Protein AF-A0A523D8G1-F1 (afdb_monomer)

Sequence (245 aa):
MLNLREAVHFSRVGNQLTVSTPRHYRGSITQQVTKNTEIEFAAYENQLFGATTPYFTYSKDRPARPGSQLADEHAVNRGYRIMVRRRLGNTLNTAVSYIHGKAAGISGDATLKFDEFALHQAIERRNYHTLNAEIEAYIPFSGTHLNAFVKFASNGHPITTLDAFADTYETGNEGINLFVRQVVTVPGGWLAFLGMDFLSSYQIEALLDIRNLTNEDVGKVRTEMGDVSLMRNPRTVRGGISVRF

Nearest PDB structures (foldseek):
  6z8y-assembly2_B  TM=3.760E-01  e=3.134E-01  Pseudomonas aeruginosa PAO1
  6z8u-assembly1_A  TM=3.580E-01  e=5.607E-01  Pseudomonas aeruginosa PAO1
  6z91-assembly1_A  TM=3.342E-01  e=1.176E+00  Pseudomonas aeruginosa PAO1
  6z37-assembly1_A  TM=3.891E-01  e=3.046E+00  Pseudomonas putida
  1pnz-assembly1_A  TM=2.985E-01  e=2.218E+00  Escherichia coli

Solvent-accessible surface area (backbone atoms only — not comparable to full-atom values): 13133 Å² total; per-residue (Å²): 134,87,68,82,89,52,64,74,48,79,41,72,48,82,92,46,78,40,64,14,39,67,43,81,47,76,53,72,51,75,46,75,78,48,102,44,32,38,40,35,44,34,41,40,37,36,41,29,40,48,51,66,53,62,29,37,45,41,38,94,90,49,80,67,50,75,45,52,64,51,56,46,91,52,44,46,25,35,37,40,37,43,35,41,36,38,48,57,78,95,38,33,40,35,35,41,34,44,35,43,29,41,32,26,23,55,38,94,81,37,71,44,69,85,77,73,81,54,58,73,78,29,49,40,81,44,71,36,44,35,46,34,40,38,40,39,37,50,43,77,95,61,48,28,40,38,40,37,41,37,34,46,53,83,62,62,41,41,63,51,58,74,52,69,91,77,35,92,77,69,49,48,46,42,34,38,34,41,38,40,39,30,51,54,85,73,60,68,70,58,31,49,72,71,75,41,48,88,51,73,86,40,56,37,29,44,37,39,40,37,35,24,72,70,57,45,50,23,36,62,41,42,36,90,89,46,63,33,38,33,32,68,46,68,61,43,78,45,75,49,76,46,77,49,129

Secondary structure (DSSP, 8-state):
---TTS--EEEEETTEEEEEEEEEEEEEEEEEEETTEEEEEEEEEEEEESS---EEEEETTEEEEEEE---GGGS-EEEEEEEEEEEETTTEEEEEEEEEEEEEEE-TT-EE-SSS-THHHHEEEEEEEEEEEEEEEEEGGGTEEEEEEEEEESS--BSS-S-GGG-TT---SSEEEEEEEEE----HHHHHHTT-GGGTTSEEEEEEEEE-TT---SEEEEETTEEEEEESS--EEEEEEEEE-

Foldseek 3Di:
DDDPVFDWDWDDFPNDIKIKGKDKDKDKDKDDPDPFKIKMKMKMKIQIGIQPFWKWKDDPVDPIHTTDGDPRVQQIKIWMKIKMWGDDPDFKIKMKMKIKMWHKAFAPPAEDEPDDDPRVVRIDIDIKIKIKMWMWGADPVFRKTKIKIFMDIDPAAGSAQNHPVRCVPRQSFGGMKMKMKTFDQDDCVVCVVVVNNVLNPKTKIKIKIWPRCVQGFRDWHQYPVGIMTIHRDGGDIDIDMDIGD

Radius of gyration: 21.38 Å; Cα contacts (8 Å, |Δi|>4): 617; chains: 1; bounding box: 48×50×56 Å

Structure (mmCIF, N/CA/C/O backbone):
data_AF-A0A523D8G1-F1
#
_entry.id   AF-A0A523D8G1-F1
#
loop_
_atom_site.group_PDB
_ato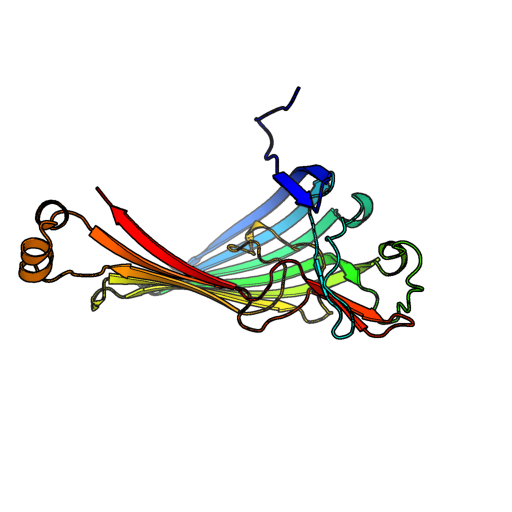m_site.id
_atom_site.type_symbol
_atom_site.label_atom_id
_atom_site.label_alt_id
_atom_site.label_comp_id
_atom_site.label_asym_id
_atom_site.label_entity_id
_atom_site.label_seq_id
_atom_site.pdbx_PDB_ins_code
_atom_site.Cartn_x
_atom_site.Cartn_y
_atom_site.Cartn_z
_atom_site.occupancy
_atom_site.B_iso_or_equiv
_atom_site.auth_seq_id
_atom_site.auth_comp_id
_atom_site.auth_asym_id
_atom_site.auth_atom_id
_atom_site.pdbx_PDB_model_num
ATOM 1 N N . MET A 1 1 ? -11.160 18.207 -23.932 1.00 42.12 1 MET A N 1
ATOM 2 C CA . MET A 1 1 ? -12.267 18.121 -22.953 1.00 42.12 1 MET A CA 1
ATOM 3 C C . MET A 1 1 ? -11.899 17.034 -21.956 1.00 42.12 1 MET A C 1
ATOM 5 O O . MET A 1 1 ? -11.692 15.909 -22.387 1.00 42.12 1 MET A O 1
ATOM 9 N N . LEU A 1 2 ? -11.707 17.370 -20.679 1.00 44.53 2 LEU A N 1
ATOM 10 C CA . LEU A 1 2 ? -11.326 16.402 -19.645 1.00 44.53 2 LEU A CA 1
ATOM 11 C C . LEU A 1 2 ? -12.599 15.683 -19.167 1.00 44.53 2 LEU A C 1
ATOM 13 O O . LEU A 1 2 ? -13.517 16.337 -18.674 1.00 44.53 2 LEU A O 1
ATOM 17 N N . ASN A 1 3 ? -12.696 14.367 -19.364 1.00 45.97 3 ASN A N 1
ATOM 18 C CA . ASN A 1 3 ? -13.846 13.592 -18.900 1.00 45.97 3 ASN A CA 1
ATOM 19 C C . ASN A 1 3 ? -13.661 13.250 -17.413 1.00 45.97 3 ASN A C 1
ATOM 21 O O . ASN A 1 3 ? -12.906 12.347 -17.076 1.00 45.97 3 ASN A O 1
ATOM 25 N N . LEU A 1 4 ? -14.361 13.965 -16.530 1.00 55.25 4 LEU A N 1
ATOM 26 C CA . LEU A 1 4 ? -14.294 13.775 -15.072 1.00 55.25 4 LEU A CA 1
ATOM 27 C C . LEU A 1 4 ? -14.989 12.492 -14.574 1.00 55.25 4 LEU A C 1
ATOM 29 O O . LEU A 1 4 ? -15.075 12.276 -13.369 1.00 55.25 4 LEU A O 1
ATOM 33 N N . ARG A 1 5 ? -15.518 11.648 -15.473 1.00 60.25 5 ARG A N 1
ATOM 34 C CA . ARG A 1 5 ? -16.053 10.328 -15.097 1.00 60.25 5 ARG A CA 1
ATOM 35 C C . ARG A 1 5 ? -14.959 9.293 -14.838 1.00 60.25 5 ARG A C 1
ATOM 37 O O . ARG A 1 5 ? -15.241 8.285 -14.200 1.00 60.25 5 ARG A O 1
ATOM 44 N N . GLU A 1 6 ? -13.748 9.519 -15.341 1.00 63.25 6 GLU A N 1
ATOM 45 C CA . GLU A 1 6 ? -12.592 8.655 -15.094 1.00 63.25 6 GLU A CA 1
ATOM 46 C C . GLU A 1 6 ? -11.681 9.294 -14.040 1.00 63.25 6 GLU A C 1
ATOM 48 O O . GLU A 1 6 ? -11.596 10.519 -13.939 1.00 63.25 6 GLU A O 1
ATOM 53 N N . ALA A 1 7 ? -11.003 8.469 -13.238 1.00 69.44 7 ALA A N 1
ATOM 54 C CA . ALA A 1 7 ? -10.004 8.962 -12.300 1.00 69.44 7 ALA A CA 1
ATOM 55 C C . ALA A 1 7 ? -8.848 9.592 -13.089 1.00 69.44 7 ALA A C 1
ATOM 57 O O . ALA A 1 7 ? -8.217 8.931 -13.914 1.00 69.44 7 ALA A O 1
ATOM 58 N N . VAL A 1 8 ? -8.577 10.873 -12.839 1.00 74.88 8 VAL A N 1
ATOM 59 C CA . VAL A 1 8 ? -7.477 11.604 -13.473 1.00 74.88 8 VAL A CA 1
ATOM 60 C C . VAL A 1 8 ? -6.429 11.925 -12.420 1.00 74.88 8 VAL A C 1
ATOM 62 O O . VAL A 1 8 ? -6.724 12.559 -11.409 1.00 74.88 8 VAL A O 1
ATOM 65 N N . HIS A 1 9 ? -5.197 11.500 -12.672 1.00 74.19 9 HIS A N 1
ATOM 66 C CA . HIS A 1 9 ? -4.049 11.776 -11.825 1.00 74.19 9 HIS A CA 1
ATOM 67 C C . HIS A 1 9 ? -3.151 12.825 -12.485 1.00 74.19 9 HIS A C 1
ATOM 69 O O . HIS A 1 9 ? -2.701 12.659 -13.624 1.00 74.19 9 HIS A O 1
ATOM 75 N N . PHE A 1 10 ? -2.896 13.905 -11.749 1.00 76.12 10 PHE A N 1
ATOM 76 C CA . PHE A 1 10 ? -2.025 14.999 -12.159 1.00 76.12 10 PHE A CA 1
ATOM 77 C C . PHE A 1 10 ? -0.690 14.872 -11.435 1.00 76.12 10 PHE A C 1
ATOM 79 O O . PHE A 1 10 ? -0.641 14.871 -10.207 1.00 76.12 10 PHE A O 1
ATOM 86 N N . SER A 1 11 ? 0.396 14.808 -12.193 1.00 73.12 11 SER A N 1
ATOM 87 C CA . SER A 1 11 ? 1.755 14.786 -11.659 1.00 73.12 11 SER A CA 1
ATOM 88 C C . SER A 1 11 ? 2.543 15.951 -12.241 1.00 73.12 11 SER A C 1
ATOM 90 O O . SER A 1 11 ? 2.464 16.239 -13.432 1.00 73.12 11 SER A O 1
ATOM 92 N N . ARG A 1 12 ? 3.301 16.657 -11.400 1.00 73.62 12 ARG A N 1
ATOM 93 C CA . ARG A 1 12 ? 4.231 17.694 -11.851 1.00 73.62 12 ARG A CA 1
ATOM 94 C C . ARG A 1 12 ? 5.645 17.277 -11.500 1.00 73.62 12 ARG A C 1
ATOM 96 O O . ARG A 1 12 ? 5.953 17.083 -10.326 1.00 73.62 12 ARG A O 1
ATOM 103 N N . VAL A 1 13 ? 6.502 17.187 -12.509 1.00 68.88 13 VAL A N 1
ATOM 104 C CA . VAL A 1 13 ? 7.923 16.896 -12.333 1.00 68.88 13 VAL A CA 1
ATOM 105 C C . VAL A 1 13 ? 8.733 18.031 -12.948 1.00 68.88 13 VAL A C 1
ATOM 107 O O . VAL A 1 13 ? 8.701 18.267 -14.155 1.00 68.88 13 VAL A O 1
ATOM 110 N N . GLY A 1 14 ? 9.400 18.811 -12.094 1.00 71.88 14 GLY A N 1
ATOM 111 C CA . GLY A 1 14 ? 10.011 20.077 -12.500 1.00 71.88 14 GLY A CA 1
ATOM 112 C C . GLY A 1 14 ? 8.975 21.038 -13.101 1.00 71.88 14 GLY A C 1
ATOM 113 O O . GLY A 1 14 ? 8.001 21.421 -12.445 1.00 71.88 14 GLY A O 1
ATOM 114 N N . ASN A 1 15 ? 9.173 21.412 -14.366 1.00 73.62 15 ASN A N 1
ATOM 115 C CA . ASN A 1 15 ? 8.271 22.300 -15.108 1.00 73.62 15 ASN A CA 1
ATOM 116 C C . ASN A 1 15 ? 7.273 21.560 -16.010 1.00 73.62 15 ASN A C 1
ATOM 118 O O . ASN A 1 15 ? 6.496 22.209 -16.704 1.00 73.62 15 ASN A O 1
ATOM 122 N N . GLN A 1 16 ? 7.264 20.226 -15.993 1.00 71.69 16 GLN A N 1
ATOM 123 C CA . GLN A 1 16 ? 6.330 19.430 -16.783 1.00 71.69 16 GLN A CA 1
ATOM 124 C C . GLN A 1 16 ? 5.143 19.009 -15.918 1.00 71.69 16 GLN A C 1
ATOM 126 O O . GLN A 1 16 ? 5.313 18.328 -14.907 1.00 71.69 16 GLN A O 1
ATOM 131 N N . LEU A 1 17 ? 3.943 19.439 -16.312 1.00 79.25 17 LEU A N 1
ATOM 132 C CA . LEU A 1 17 ? 2.683 18.911 -15.801 1.00 79.25 17 LEU A CA 1
ATOM 133 C C . LEU A 1 17 ? 2.236 17.786 -16.727 1.00 79.25 17 LEU A C 1
ATOM 135 O O . LEU A 1 17 ? 2.079 17.992 -17.929 1.00 79.25 17 LEU A O 1
ATOM 139 N N . THR A 1 18 ? 1.990 16.623 -16.153 1.00 74.62 18 THR A N 1
ATOM 140 C CA . THR A 1 18 ? 1.470 15.468 -16.863 1.00 74.62 18 THR A CA 1
ATOM 141 C C . THR A 1 18 ? 0.144 15.021 -16.285 1.00 74.62 18 THR A C 1
ATOM 143 O O . THR A 1 18 ? -0.114 15.109 -15.083 1.00 74.62 18 THR A O 1
ATOM 146 N N . VAL A 1 19 ? -0.712 14.558 -17.187 1.00 77.94 19 VAL A N 1
ATOM 147 C CA . VAL A 1 19 ? -2.046 14.051 -16.891 1.00 77.94 19 VAL A CA 1
ATOM 148 C C . VAL A 1 19 ? -2.048 12.574 -17.219 1.00 77.94 19 VAL A C 1
ATOM 150 O O . VAL A 1 19 ? -1.492 12.156 -18.234 1.00 77.94 19 VAL A O 1
ATOM 153 N N . SER A 1 20 ? -2.650 11.788 -16.343 1.00 76.56 20 SER A N 1
ATOM 154 C CA . SER A 1 20 ? -2.619 10.342 -16.442 1.00 76.56 20 SER A CA 1
ATOM 155 C C . SER A 1 20 ? -3.934 9.737 -15.967 1.00 76.56 20 SER A C 1
ATOM 157 O O . SER A 1 20 ? -4.652 10.349 -15.174 1.00 76.56 20 SER A O 1
ATOM 159 N N . THR A 1 21 ? -4.278 8.563 -16.488 1.00 80.12 21 THR A N 1
ATOM 160 C CA . THR A 1 21 ? -5.553 7.891 -16.190 1.00 80.12 21 THR A CA 1
ATOM 161 C C . THR A 1 21 ? -5.289 6.431 -15.827 1.00 80.12 21 THR A C 1
ATOM 163 O O . THR A 1 21 ? -5.005 5.621 -16.711 1.00 80.12 21 THR A O 1
ATOM 166 N N . PRO A 1 22 ? -5.312 6.072 -14.531 1.00 80.62 22 PRO A N 1
ATOM 167 C CA . PRO A 1 22 ? -5.236 4.682 -14.116 1.00 80.62 22 PRO A CA 1
ATOM 168 C C . PRO A 1 22 ? -6.590 3.991 -14.315 1.00 80.62 22 PRO A C 1
ATOM 170 O O . PRO A 1 22 ? -7.635 4.502 -13.912 1.00 80.62 22 PRO A O 1
ATOM 173 N N . ARG A 1 23 ? -6.572 2.795 -14.903 1.00 84.88 23 ARG A N 1
ATOM 174 C CA . ARG A 1 23 ? -7.724 1.899 -15.019 1.00 84.88 23 ARG A CA 1
ATOM 175 C C . ARG A 1 23 ? -7.416 0.588 -14.315 1.00 84.88 23 ARG A C 1
ATOM 177 O O . ARG A 1 23 ? -6.372 -0.014 -14.549 1.00 84.88 23 ARG A O 1
ATOM 184 N N . HIS A 1 24 ? -8.339 0.149 -13.468 1.00 86.75 24 HIS A N 1
ATOM 185 C CA . HIS A 1 24 ? -8.239 -1.108 -12.737 1.00 86.75 24 HIS A CA 1
ATOM 186 C C . HIS A 1 24 ? -9.419 -2.004 -13.099 1.00 86.75 24 HIS A C 1
ATOM 188 O O . HIS A 1 24 ? -10.576 -1.643 -12.879 1.00 86.75 24 HIS A O 1
ATOM 194 N N . TYR A 1 25 ? -9.116 -3.183 -13.626 1.00 90.19 25 TYR A N 1
ATOM 195 C CA . TYR A 1 25 ? -10.083 -4.223 -13.946 1.00 90.19 25 TYR A CA 1
ATOM 196 C C . TYR A 1 25 ? -9.901 -5.380 -12.969 1.00 90.19 25 TYR A C 1
ATOM 198 O O . TYR A 1 25 ? -8.777 -5.829 -12.751 1.00 90.19 25 TYR A O 1
ATOM 206 N N . ARG A 1 26 ? -10.998 -5.882 -12.390 1.00 92.88 26 ARG A N 1
ATOM 207 C CA . ARG A 1 26 ? -10.962 -6.981 -11.418 1.00 92.88 26 ARG A CA 1
ATOM 208 C C . ARG A 1 26 ? -12.168 -7.894 -11.547 1.00 92.88 26 ARG A C 1
ATOM 210 O O . ARG A 1 26 ? -13.302 -7.421 -11.567 1.00 92.88 26 ARG A O 1
ATOM 217 N N . GLY A 1 27 ? -11.914 -9.196 -11.528 1.00 95.81 27 GLY A N 1
ATOM 218 C CA . GLY A 1 27 ? -12.913 -10.221 -11.231 1.00 95.81 27 GLY A CA 1
ATOM 219 C C . GLY A 1 27 ? -12.523 -10.945 -9.948 1.00 95.81 27 GLY A C 1
ATOM 220 O O . GLY A 1 27 ? -11.372 -11.353 -9.810 1.00 95.81 27 GLY A O 1
ATOM 221 N N . SER A 1 28 ? -13.446 -11.088 -8.997 1.00 96.31 28 SER A N 1
ATOM 222 C CA . SER A 1 28 ? -13.159 -11.725 -7.709 1.00 96.31 28 SER A CA 1
ATOM 223 C C . SER A 1 28 ? -14.282 -12.641 -7.243 1.00 96.31 28 SER A C 1
ATOM 225 O O . SER A 1 28 ? -15.457 -12.383 -7.497 1.00 96.31 28 SER A O 1
ATOM 227 N N . ILE A 1 29 ? -13.897 -13.695 -6.529 1.00 97.56 29 ILE A N 1
ATOM 228 C CA . ILE A 1 29 ? -14.784 -14.596 -5.802 1.00 97.56 29 ILE A CA 1
ATOM 229 C C . ILE A 1 29 ? -14.440 -14.454 -4.326 1.00 97.56 29 ILE A C 1
ATOM 231 O O . ILE A 1 29 ? -13.290 -14.645 -3.928 1.00 97.56 29 ILE A O 1
ATOM 235 N N . THR A 1 30 ? -15.449 -14.141 -3.526 1.00 97.12 30 THR A N 1
ATOM 236 C CA . THR A 1 30 ? -15.313 -13.945 -2.086 1.00 97.12 30 THR A CA 1
ATOM 237 C C . THR A 1 30 ? -16.183 -14.960 -1.366 1.00 97.12 30 THR A C 1
ATOM 239 O O . THR A 1 30 ? -17.368 -15.090 -1.670 1.00 97.12 30 THR A O 1
ATOM 242 N N . GLN A 1 31 ? -15.599 -15.677 -0.410 1.00 97.50 31 GLN A N 1
ATOM 243 C CA . GLN A 1 31 ? -16.285 -16.675 0.397 1.00 97.50 31 GLN A CA 1
ATOM 244 C C . GLN A 1 31 ? -16.119 -16.348 1.879 1.00 97.50 31 GLN A C 1
ATOM 246 O O . GLN A 1 31 ? -15.011 -16.330 2.421 1.00 97.50 31 GLN A O 1
ATOM 251 N N . GLN A 1 32 ? -17.248 -16.179 2.561 1.00 97.56 32 GLN A N 1
ATOM 252 C CA . GLN A 1 32 ? -17.280 -16.146 4.015 1.00 97.56 32 GLN A CA 1
ATOM 253 C C . GLN A 1 32 ? -17.096 -17.580 4.539 1.00 97.56 32 GLN A C 1
ATOM 255 O O . GLN A 1 32 ? -17.939 -18.447 4.296 1.00 97.56 32 GLN A O 1
ATOM 260 N N . VAL A 1 33 ? -15.983 -17.851 5.227 1.00 96.56 33 VAL A N 1
ATOM 261 C CA . VAL A 1 33 ? -15.657 -19.191 5.765 1.00 96.56 33 VAL A CA 1
ATOM 262 C C . VAL A 1 33 ? -16.194 -19.355 7.184 1.00 96.56 33 VAL A C 1
ATOM 264 O O . VAL A 1 33 ? -16.695 -20.410 7.559 1.00 96.56 33 VAL A O 1
ATOM 267 N N . THR A 1 34 ? -16.117 -18.292 7.983 1.00 95.81 34 THR A N 1
ATOM 268 C CA . THR A 1 34 ? -16.735 -18.210 9.316 1.00 95.81 34 THR A CA 1
ATOM 269 C C . THR A 1 34 ? -17.381 -16.840 9.473 1.00 95.81 34 THR A C 1
ATOM 271 O O . THR A 1 34 ? -17.108 -15.959 8.672 1.00 95.81 34 THR A O 1
ATOM 274 N N . LYS A 1 35 ? -18.146 -16.578 10.540 1.00 94.56 35 LYS A N 1
ATOM 275 C CA . LYS A 1 35 ? -18.705 -15.230 10.806 1.00 94.56 35 LYS A CA 1
ATOM 276 C C . LYS A 1 35 ? -17.659 -14.104 10.828 1.00 94.56 35 LYS A C 1
ATOM 278 O O . LYS A 1 35 ? -18.007 -12.953 10.611 1.00 94.56 35 LYS A O 1
ATOM 283 N N . ASN A 1 36 ? -16.397 -14.450 11.074 1.00 96.81 36 ASN A N 1
ATOM 284 C CA . ASN A 1 36 ? -15.307 -13.505 11.272 1.00 96.81 36 ASN A CA 1
ATOM 285 C C . ASN A 1 36 ? -14.148 -13.696 10.284 1.00 96.81 36 ASN A C 1
ATOM 287 O O . ASN A 1 36 ? -13.140 -13.011 10.421 1.00 96.81 36 ASN A O 1
ATOM 291 N N . THR A 1 37 ? -14.251 -14.627 9.331 1.00 97.75 37 THR A N 1
ATOM 292 C CA . THR A 1 37 ? -13.179 -14.930 8.374 1.00 97.75 37 THR A CA 1
ATOM 293 C C . THR A 1 37 ? -13.724 -14.960 6.958 1.00 97.75 37 THR A C 1
ATOM 295 O O . THR A 1 37 ? -14.633 -15.738 6.660 1.00 97.75 37 THR A O 1
ATOM 298 N N . GLU A 1 38 ? -13.110 -14.168 6.092 1.00 97.88 38 GLU A N 1
ATOM 299 C CA . GLU A 1 38 ? -13.401 -14.069 4.667 1.00 97.88 38 GLU A CA 1
ATOM 300 C C . GLU A 1 38 ? -12.149 -14.451 3.875 1.00 97.88 38 GLU A C 1
ATOM 302 O O . GLU A 1 38 ? -11.031 -14.078 4.241 1.00 97.88 38 GLU A O 1
ATOM 307 N N . ILE A 1 39 ? -12.339 -15.205 2.797 1.00 97.81 39 ILE A N 1
ATOM 308 C CA . ILE A 1 39 ? -11.291 -15.499 1.823 1.00 97.81 39 ILE A CA 1
ATOM 309 C C . ILE A 1 39 ? -11.735 -14.946 0.476 1.00 97.81 39 ILE A C 1
ATOM 311 O O . ILE A 1 39 ? -12.870 -15.155 0.054 1.00 97.81 39 ILE A O 1
ATOM 315 N N . GLU A 1 40 ? -10.829 -14.268 -0.208 1.00 97.19 40 GLU A N 1
ATOM 316 C CA . GLU A 1 40 ? -11.038 -13.745 -1.547 1.00 97.19 40 GLU A CA 1
ATOM 317 C C . GLU A 1 40 ? -9.971 -14.292 -2.494 1.00 97.19 40 GLU A C 1
ATOM 319 O O . GLU A 1 40 ? -8.777 -14.293 -2.185 1.00 97.19 40 GLU A O 1
ATOM 324 N N . PHE A 1 41 ? -10.416 -14.713 -3.672 1.00 97.69 41 PHE A N 1
ATOM 325 C CA . PHE A 1 41 ? -9.572 -14.918 -4.836 1.00 97.69 41 PHE A CA 1
ATOM 326 C C . PHE A 1 41 ? -9.929 -13.869 -5.888 1.00 97.69 41 PHE A C 1
ATOM 328 O O . PHE A 1 41 ? -11.102 -13.718 -6.232 1.00 97.69 41 PHE A O 1
ATOM 335 N N . ALA A 1 42 ? -8.942 -13.164 -6.430 1.00 96.5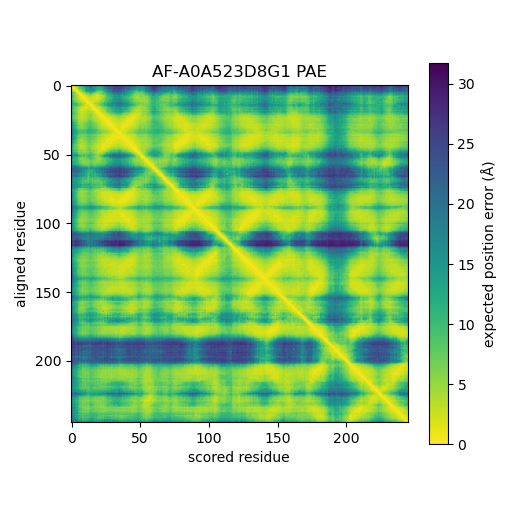6 42 ALA A N 1
ATOM 336 C CA . ALA A 1 42 ? -9.156 -12.165 -7.468 1.00 96.56 42 ALA A CA 1
ATOM 337 C C . ALA A 1 42 ? -8.152 -12.311 -8.610 1.00 96.56 42 ALA A C 1
ATOM 339 O O . ALA A 1 42 ? -6.981 -12.604 -8.387 1.00 96.56 42 ALA A O 1
ATOM 340 N N . ALA A 1 43 ? -8.611 -12.052 -9.830 1.00 97.00 43 ALA A N 1
ATOM 341 C CA . ALA A 1 43 ? -7.771 -11.765 -10.983 1.00 97.00 43 ALA A CA 1
ATOM 342 C C . ALA A 1 43 ? -7.914 -10.278 -11.315 1.00 97.00 43 ALA A C 1
ATOM 344 O O . ALA A 1 43 ? -9.026 -9.740 -11.285 1.00 97.00 43 ALA A O 1
ATOM 345 N N . TYR A 1 44 ? -6.802 -9.617 -11.620 1.00 94.00 44 TYR A N 1
ATOM 346 C CA . TYR A 1 44 ? -6.792 -8.186 -11.898 1.00 94.00 44 TYR A CA 1
ATOM 347 C C . TYR A 1 44 ? -5.900 -7.827 -13.085 1.00 94.00 44 TYR A C 1
ATOM 349 O O . TYR A 1 44 ? -4.949 -8.538 -13.428 1.00 94.00 44 TYR A O 1
ATOM 357 N N . GLU A 1 45 ? -6.185 -6.663 -13.657 1.00 92.38 45 GLU A N 1
ATOM 358 C CA . GLU A 1 45 ? -5.346 -5.969 -14.624 1.00 92.38 45 GLU A CA 1
ATOM 359 C C . GLU A 1 45 ? -5.373 -4.466 -14.330 1.00 92.38 45 GLU A C 1
ATOM 361 O O . GLU A 1 45 ? -6.440 -3.856 -14.256 1.00 92.38 45 GLU A O 1
ATOM 366 N N . ASN A 1 46 ? -4.197 -3.866 -14.168 1.00 87.81 46 ASN A N 1
ATOM 367 C CA . ASN A 1 46 ? -4.032 -2.422 -14.123 1.00 87.81 46 ASN A CA 1
ATOM 368 C C . ASN A 1 46 ? -3.480 -1.943 -15.459 1.00 87.81 46 ASN A C 1
ATOM 370 O O . ASN A 1 46 ? -2.449 -2.431 -15.926 1.00 87.81 46 ASN A O 1
ATOM 374 N N . GLN A 1 47 ? -4.142 -0.948 -16.033 1.00 86.12 47 GLN A N 1
ATOM 375 C CA . GLN A 1 47 ? -3.659 -0.205 -17.184 1.00 86.12 47 GLN A CA 1
ATOM 376 C C . GLN A 1 47 ? -3.435 1.234 -16.758 1.00 86.12 47 GLN A C 1
ATOM 378 O O . GLN A 1 47 ? -4.331 1.903 -16.248 1.00 86.12 47 GLN A O 1
ATOM 383 N N . LEU A 1 48 ? -2.217 1.701 -16.943 1.00 78.69 48 LEU A N 1
ATOM 384 C CA . LEU A 1 48 ? -1.802 3.029 -16.556 1.00 78.69 48 LEU A CA 1
ATOM 385 C C . LEU A 1 48 ? -1.484 3.802 -17.837 1.00 78.69 48 LEU A C 1
ATOM 387 O O . LEU A 1 48 ? -0.551 3.444 -18.549 1.00 78.69 48 LEU A O 1
ATOM 391 N N . PHE A 1 49 ? -2.297 4.809 -18.153 1.00 74.75 49 PHE A N 1
ATOM 392 C CA . PHE A 1 49 ? -2.131 5.619 -19.362 1.00 74.75 49 PHE A CA 1
ATOM 393 C C . PHE A 1 49 ? -1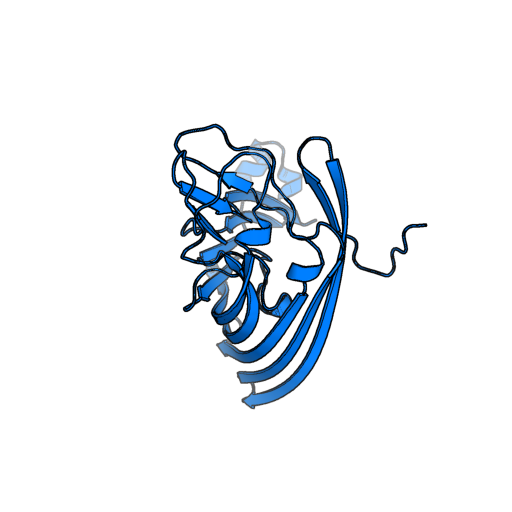.531 6.982 -19.025 1.00 74.75 49 PHE A C 1
ATOM 395 O O . PHE A 1 49 ? -2.025 7.677 -18.126 1.00 74.75 49 PHE A O 1
ATOM 402 N N . GLY A 1 50 ? -0.516 7.385 -19.784 1.00 69.25 50 GLY A N 1
ATOM 403 C CA . GLY A 1 50 ? 0.296 8.564 -19.523 1.00 69.25 50 GLY A CA 1
ATOM 404 C C . GLY A 1 50 ? 1.253 8.385 -18.342 1.00 69.25 50 GLY A C 1
ATOM 405 O O . GLY A 1 50 ? 1.465 7.299 -17.811 1.00 69.25 50 GLY A O 1
ATOM 406 N N . ALA A 1 51 ? 1.802 9.502 -17.870 1.00 68.00 51 ALA A N 1
ATOM 407 C CA . ALA A 1 51 ? 2.815 9.554 -16.816 1.00 68.00 51 ALA A CA 1
ATOM 408 C C . ALA A 1 51 ? 2.286 9.279 -15.390 1.00 68.00 51 ALA A C 1
ATOM 410 O O . ALA A 1 51 ? 2.405 10.104 -14.474 1.00 68.00 51 ALA A O 1
ATOM 411 N N . THR A 1 52 ? 1.683 8.113 -15.188 1.00 63.38 52 THR A N 1
ATOM 412 C CA . THR A 1 52 ? 1.043 7.686 -13.934 1.00 63.38 52 THR A CA 1
ATOM 413 C C . THR A 1 52 ? 2.019 7.403 -12.803 1.00 63.38 52 THR A C 1
ATOM 415 O O . THR A 1 52 ? 1.615 7.336 -11.644 1.00 63.38 52 THR A O 1
ATOM 418 N N . THR A 1 53 ? 3.288 7.150 -13.117 1.00 68.88 53 THR A N 1
ATOM 419 C CA . THR A 1 53 ? 4.240 6.580 -12.157 1.00 68.88 53 THR A CA 1
ATOM 420 C C . THR A 1 53 ? 5.530 7.391 -12.157 1.00 68.88 53 THR A C 1
ATOM 422 O O . THR A 1 53 ? 6.529 6.939 -12.715 1.00 68.88 53 THR A O 1
ATOM 425 N N . PRO A 1 54 ? 5.522 8.609 -11.581 1.00 71.00 54 PRO A N 1
ATOM 426 C CA . PRO A 1 54 ? 6.750 9.362 -11.396 1.00 71.00 54 PRO A CA 1
ATOM 427 C C . PRO A 1 54 ? 7.635 8.647 -10.371 1.00 71.00 54 PRO A C 1
ATOM 429 O O . PRO A 1 54 ? 7.151 8.165 -9.344 1.00 71.00 54 PRO A O 1
ATOM 432 N N . TYR A 1 55 ? 8.934 8.603 -10.636 1.00 73.06 55 TYR A N 1
ATOM 433 C CA . TYR A 1 55 ? 9.929 8.104 -9.692 1.00 73.06 55 TYR A CA 1
ATOM 434 C C . TYR A 1 55 ? 11.073 9.103 -9.570 1.00 73.06 55 TYR A C 1
ATOM 436 O O . TYR A 1 55 ? 11.470 9.755 -10.534 1.00 73.06 55 TYR A O 1
ATOM 444 N N . PHE A 1 56 ? 11.595 9.233 -8.358 1.00 73.19 56 PHE A N 1
ATOM 445 C CA . PHE A 1 56 ? 12.770 10.030 -8.054 1.00 73.19 56 PHE A CA 1
ATOM 446 C C . PHE A 1 56 ? 14.020 9.189 -8.272 1.00 73.19 56 PHE A C 1
ATOM 448 O O . PHE A 1 56 ? 14.080 8.035 -7.853 1.00 73.19 56 PHE A O 1
ATOM 455 N N . THR A 1 57 ? 15.032 9.783 -8.893 1.00 73.69 57 THR A N 1
ATOM 456 C CA . THR A 1 57 ? 16.357 9.174 -9.006 1.00 73.69 57 THR A CA 1
ATOM 457 C C . THR A 1 57 ? 17.276 9.793 -7.965 1.00 73.69 57 THR A C 1
ATOM 459 O O . THR A 1 57 ? 17.470 11.014 -7.960 1.00 73.69 57 THR A O 1
ATOM 462 N N . TYR A 1 58 ? 17.854 8.962 -7.107 1.00 73.88 58 TYR A N 1
ATOM 463 C CA . TYR A 1 58 ? 18.811 9.386 -6.094 1.00 73.88 58 TYR A CA 1
ATOM 464 C C . TYR A 1 58 ? 20.164 8.706 -6.321 1.00 73.88 58 TYR A C 1
ATOM 466 O O . TYR A 1 58 ? 20.234 7.497 -6.534 1.00 73.88 58 TYR A O 1
ATOM 474 N N . SER A 1 59 ? 21.237 9.492 -6.248 1.00 72.19 59 SER A N 1
ATOM 475 C CA . SER A 1 59 ? 22.622 9.022 -6.231 1.00 72.19 59 SER A CA 1
ATOM 476 C C . SER A 1 59 ? 23.328 9.667 -5.043 1.00 72.19 59 SER A C 1
ATOM 478 O O . SER A 1 59 ? 23.049 10.820 -4.715 1.00 72.19 59 SER A O 1
ATOM 480 N N . LYS A 1 60 ? 24.241 8.943 -4.391 1.00 68.00 60 LYS A N 1
ATOM 481 C CA . LYS A 1 60 ? 25.033 9.502 -3.283 1.00 68.00 60 LYS A CA 1
ATOM 482 C C . LYS A 1 60 ? 25.985 10.606 -3.749 1.00 68.00 60 LYS A C 1
ATOM 484 O O . LYS A 1 60 ? 26.250 11.531 -2.988 1.00 68.00 60 LYS A O 1
ATOM 489 N N . ASP A 1 61 ? 26.443 10.528 -4.996 1.00 68.06 61 ASP A N 1
ATOM 490 C CA . ASP A 1 61 ? 27.532 11.360 -5.516 1.00 68.06 61 ASP A CA 1
ATOM 491 C C . ASP A 1 61 ? 27.040 12.591 -6.296 1.00 68.06 61 ASP A C 1
ATOM 493 O O . ASP A 1 61 ? 27.842 13.420 -6.733 1.00 68.06 61 ASP A O 1
ATOM 497 N N . ARG A 1 62 ? 25.719 12.746 -6.485 1.00 63.56 62 ARG A N 1
ATOM 498 C CA . ARG A 1 62 ? 25.115 13.894 -7.181 1.00 63.56 62 ARG A CA 1
ATOM 499 C C . ARG A 1 62 ? 23.760 14.300 -6.595 1.00 63.56 62 ARG A C 1
ATOM 501 O O . ARG A 1 62 ? 23.025 13.448 -6.102 1.00 63.56 62 ARG A O 1
ATOM 508 N N . PRO A 1 63 ? 23.384 15.589 -6.701 1.00 59.88 63 PRO A N 1
ATOM 509 C CA . PRO A 1 63 ? 22.062 16.049 -6.292 1.00 59.88 63 PRO A CA 1
ATOM 510 C C . PRO A 1 63 ? 20.956 15.299 -7.046 1.00 59.88 63 PRO A C 1
ATOM 512 O O . PRO A 1 63 ? 21.087 15.009 -8.240 1.00 59.88 63 PRO A O 1
ATOM 515 N N . ALA A 1 64 ? 19.865 15.002 -6.335 1.00 59.91 64 ALA A N 1
ATOM 516 C CA . ALA A 1 64 ? 18.690 14.346 -6.895 1.00 59.91 64 ALA A CA 1
ATOM 517 C C . ALA A 1 64 ? 18.191 15.112 -8.130 1.00 59.91 64 ALA A C 1
ATOM 519 O O . ALA A 1 64 ? 17.996 16.329 -8.088 1.00 59.91 64 ALA A O 1
ATOM 520 N N . ARG A 1 65 ? 18.006 14.397 -9.241 1.00 60.81 65 ARG A N 1
ATOM 521 C CA . ARG A 1 65 ? 17.468 14.969 -10.479 1.00 60.81 65 ARG A CA 1
ATOM 522 C C . ARG A 1 65 ? 15.937 14.901 -10.472 1.00 60.81 65 ARG A C 1
ATOM 524 O O . ARG A 1 65 ? 15.379 14.036 -9.790 1.00 60.81 65 ARG A O 1
ATOM 531 N N . PRO A 1 66 ? 15.251 15.808 -11.198 1.00 55.72 66 PRO A N 1
ATOM 532 C CA . PRO A 1 66 ? 13.808 15.718 -11.368 1.00 55.72 66 PRO A CA 1
ATOM 533 C C . PRO A 1 66 ? 13.438 14.330 -11.886 1.00 55.72 66 PRO A C 1
ATOM 535 O O . PRO A 1 66 ? 14.161 13.749 -12.695 1.00 55.72 66 PRO A O 1
ATOM 538 N N . GLY A 1 67 ? 12.344 13.799 -11.344 1.00 60.44 67 GLY A N 1
ATOM 539 C CA . GLY A 1 67 ? 11.900 12.446 -11.622 1.00 60.44 67 GLY A CA 1
ATOM 540 C C . GLY A 1 67 ? 11.654 12.175 -13.103 1.00 60.44 67 GLY A C 1
ATOM 541 O O . GLY A 1 67 ? 11.524 13.075 -13.932 1.00 60.44 67 GLY A O 1
ATOM 542 N N . SER A 1 68 ? 11.566 10.904 -13.427 1.00 63.34 68 SER A N 1
ATOM 543 C CA . SER A 1 68 ? 11.274 10.436 -14.774 1.00 63.34 68 SER A CA 1
ATOM 544 C C . SER A 1 68 ? 10.035 9.568 -14.766 1.00 63.34 68 SER A C 1
ATOM 546 O O . SER A 1 68 ? 9.475 9.235 -13.719 1.00 63.34 68 SER A O 1
ATOM 548 N N . GLN A 1 69 ? 9.532 9.324 -15.968 1.00 68.00 69 GLN A N 1
ATOM 549 C CA . GLN A 1 69 ? 8.225 8.736 -16.186 1.00 68.00 69 GLN A CA 1
ATOM 550 C C . GLN A 1 69 ? 8.404 7.355 -16.790 1.00 68.00 69 GLN A C 1
ATOM 552 O O . GLN A 1 69 ? 9.343 7.102 -17.547 1.00 68.00 69 GLN A O 1
ATOM 557 N N . LEU A 1 70 ? 7.536 6.436 -16.387 1.00 69.44 70 LEU A N 1
ATOM 558 C CA . LEU A 1 70 ? 7.478 5.120 -16.992 1.00 69.44 70 LEU A CA 1
ATOM 559 C C . LEU A 1 70 ? 6.668 5.246 -18.284 1.00 69.44 70 LEU A C 1
ATOM 561 O O . LEU A 1 70 ? 5.596 5.845 -18.257 1.00 69.44 70 LEU A O 1
ATOM 565 N N . ALA A 1 71 ? 7.175 4.711 -19.394 1.00 67.88 71 ALA A N 1
ATOM 566 C CA . ALA A 1 71 ? 6.409 4.663 -20.634 1.00 67.88 71 ALA A CA 1
ATOM 567 C C . ALA A 1 71 ? 5.171 3.763 -20.467 1.00 67.88 71 ALA A C 1
ATOM 569 O O . ALA A 1 71 ? 5.240 2.729 -19.794 1.00 67.88 71 ALA A O 1
ATOM 570 N N . ASP A 1 72 ? 4.061 4.133 -21.110 1.00 66.25 72 ASP A N 1
ATOM 571 C CA . ASP A 1 72 ? 2.763 3.444 -21.024 1.00 66.25 72 ASP A CA 1
ATOM 572 C C . ASP A 1 72 ? 2.864 1.934 -21.319 1.00 66.25 72 ASP A C 1
ATOM 574 O O . ASP A 1 72 ? 2.201 1.115 -20.681 1.00 66.25 72 ASP A O 1
ATOM 578 N N . GLU A 1 73 ? 3.761 1.537 -22.228 1.00 64.25 73 GLU A N 1
ATOM 579 C CA . GLU A 1 73 ? 4.020 0.134 -22.588 1.00 64.25 73 GLU A CA 1
ATOM 580 C C . GLU A 1 73 ? 4.511 -0.732 -21.411 1.00 64.25 73 GLU A C 1
ATOM 582 O O . GLU A 1 73 ? 4.292 -1.948 -21.372 1.00 64.25 73 GLU A O 1
ATOM 587 N N . HIS A 1 74 ? 5.132 -0.103 -20.412 1.00 68.88 74 HIS A N 1
ATOM 588 C CA . HIS A 1 74 ? 5.627 -0.745 -19.197 1.00 68.88 74 HIS A CA 1
ATOM 589 C C . HIS A 1 74 ? 4.684 -0.562 -18.002 1.00 68.88 74 HIS A C 1
ATOM 591 O O . HIS A 1 74 ? 4.882 -1.182 -16.956 1.00 68.88 74 HIS A O 1
ATOM 597 N N . ALA A 1 75 ? 3.640 0.251 -18.152 1.00 73.38 75 ALA A N 1
ATOM 598 C CA . ALA A 1 75 ? 2.755 0.643 -17.067 1.00 73.38 75 ALA A CA 1
ATOM 599 C C . ALA A 1 75 ? 1.542 -0.306 -16.902 1.00 73.38 75 ALA A C 1
ATOM 601 O O . ALA A 1 75 ? 0.743 -0.155 -15.980 1.00 73.38 75 ALA A O 1
ATOM 602 N N . VAL A 1 76 ? 1.431 -1.344 -17.741 1.00 83.19 76 VAL A N 1
ATOM 603 C CA . VAL A 1 76 ? 0.424 -2.407 -17.594 1.00 83.19 76 VAL A CA 1
ATOM 604 C C . VAL A 1 76 ? 0.932 -3.529 -16.688 1.00 83.19 76 VAL A C 1
ATOM 606 O O . VAL A 1 76 ? 1.980 -4.140 -16.944 1.00 83.19 76 VAL A O 1
ATOM 609 N N . ASN A 1 77 ? 0.136 -3.903 -15.690 1.00 88.44 77 ASN A N 1
ATOM 610 C CA . ASN A 1 77 ? 0.380 -5.095 -14.885 1.00 88.44 77 ASN A CA 1
ATOM 611 C C 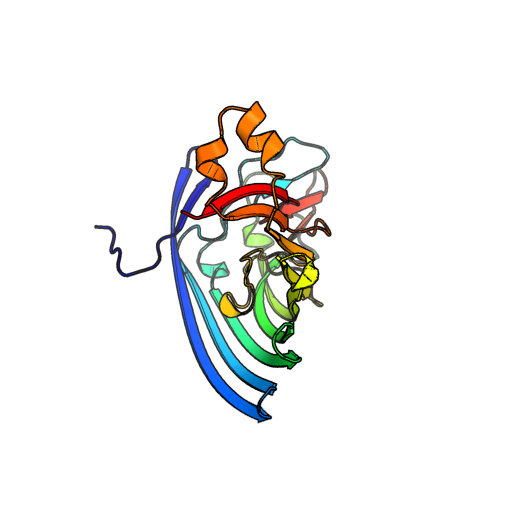. ASN A 1 77 ? -0.890 -5.934 -14.715 1.00 88.44 77 ASN A C 1
ATOM 613 O O . ASN A 1 77 ? -2.007 -5.455 -14.877 1.00 88.44 77 ASN A O 1
ATOM 617 N N . ARG A 1 78 ? -0.707 -7.226 -14.463 1.00 93.25 78 ARG A N 1
ATOM 618 C CA . ARG A 1 78 ? -1.812 -8.174 -14.297 1.00 93.25 78 ARG A CA 1
ATOM 619 C C . ARG A 1 78 ? -1.398 -9.312 -13.396 1.00 93.25 78 ARG A C 1
ATOM 621 O O . ARG A 1 78 ? -0.219 -9.679 -13.378 1.00 93.25 78 ARG A O 1
ATOM 628 N N . GLY A 1 79 ? -2.354 -9.912 -12.710 1.00 95.12 79 GLY A N 1
ATOM 629 C CA . GLY A 1 79 ? -2.040 -10.986 -11.790 1.00 95.12 79 GLY A CA 1
ATOM 630 C C . GLY A 1 79 ? -3.244 -11.546 -11.068 1.00 95.12 79 GLY A C 1
ATOM 631 O O . GLY A 1 79 ? -4.397 -11.289 -11.414 1.00 95.12 79 GLY A O 1
ATOM 632 N N . TYR A 1 80 ? -2.924 -12.326 -10.048 1.00 96.69 80 TYR A N 1
ATOM 633 C CA . TYR A 1 80 ? -3.872 -12.972 -9.165 1.00 96.69 80 TYR A CA 1
ATOM 634 C C . TYR A 1 80 ? -3.565 -12.589 -7.725 1.00 96.69 80 TYR A C 1
ATOM 636 O O . TYR A 1 80 ? -2.401 -12.426 -7.348 1.00 96.69 80 TYR A O 1
ATOM 644 N N . ARG A 1 81 ? -4.614 -12.482 -6.919 1.00 96.44 81 ARG A N 1
ATOM 645 C CA . ARG A 1 81 ? -4.555 -12.238 -5.484 1.00 96.44 81 ARG A CA 1
ATOM 646 C C . ARG A 1 81 ? -5.325 -13.328 -4.758 1.00 96.44 81 ARG A C 1
ATOM 648 O O . ARG A 1 81 ? -6.454 -13.643 -5.123 1.00 96.44 81 ARG A O 1
ATOM 655 N N . ILE A 1 82 ? -4.730 -13.830 -3.686 1.00 97.50 82 ILE A N 1
ATOM 656 C CA . ILE A 1 82 ? -5.426 -14.554 -2.626 1.00 97.50 82 ILE A CA 1
ATOM 657 C C . ILE A 1 82 ? -5.354 -13.676 -1.387 1.00 97.50 82 ILE A C 1
ATOM 659 O O . ILE A 1 82 ? -4.269 -13.244 -1.009 1.00 97.50 82 ILE A O 1
ATOM 663 N N . MET A 1 83 ? -6.486 -13.406 -0.755 1.00 97.19 83 MET A N 1
ATOM 664 C CA . MET A 1 83 ? -6.554 -12.591 0.450 1.00 97.19 83 MET A CA 1
ATOM 665 C C . MET A 1 83 ? -7.388 -13.298 1.506 1.00 97.19 83 MET A C 1
ATOM 667 O O . MET A 1 83 ? -8.444 -13.847 1.216 1.00 97.19 83 MET A O 1
ATOM 671 N N . VAL A 1 84 ? -6.916 -13.256 2.744 1.00 97.69 84 VAL A N 1
ATOM 672 C CA . VAL A 1 84 ? -7.635 -13.738 3.917 1.00 97.69 84 VAL A CA 1
ATOM 673 C C . VAL A 1 84 ? -7.820 -12.560 4.851 1.00 97.69 84 VAL A C 1
ATOM 675 O O . VAL A 1 84 ? -6.842 -11.951 5.281 1.00 97.69 84 VAL A O 1
ATOM 678 N N . ARG A 1 85 ? -9.071 -12.251 5.178 1.00 97.00 85 ARG A N 1
ATOM 679 C CA . ARG A 1 85 ? -9.433 -11.235 6.164 1.00 97.00 85 ARG A CA 1
ATOM 680 C C . ARG A 1 85 ? -10.011 -11.907 7.388 1.00 97.00 85 ARG A C 1
ATOM 682 O O . ARG A 1 85 ? -10.833 -12.819 7.280 1.00 97.00 85 ARG A O 1
ATOM 689 N N . ARG A 1 86 ? -9.597 -11.448 8.562 1.00 97.19 86 ARG A N 1
ATOM 690 C CA . ARG A 1 86 ? -10.100 -11.948 9.832 1.00 97.19 86 ARG A CA 1
ATOM 691 C C . ARG A 1 86 ? -10.403 -10.803 10.780 1.00 97.19 86 ARG A C 1
ATOM 693 O O . ARG A 1 86 ? -9.550 -9.976 11.074 1.00 97.19 86 ARG A O 1
ATOM 700 N N . ARG A 1 87 ? -11.614 -10.813 11.321 1.00 97.00 87 ARG A N 1
ATOM 701 C CA . ARG A 1 87 ? -12.029 -9.938 12.411 1.00 97.00 87 ARG A CA 1
ATOM 702 C C . ARG A 1 87 ? -11.850 -10.659 13.746 1.00 97.00 87 ARG A C 1
ATOM 704 O O . ARG A 1 87 ? -12.378 -11.747 13.969 1.00 97.00 87 ARG A O 1
ATOM 711 N N . LEU A 1 88 ? -11.081 -10.071 14.645 1.00 94.31 88 LEU A N 1
ATOM 712 C CA . LEU A 1 88 ? -10.812 -10.577 15.984 1.00 94.31 88 LEU A CA 1
ATOM 713 C C . LEU A 1 88 ? -11.543 -9.680 16.990 1.00 94.31 88 LEU A C 1
ATOM 715 O O . LEU A 1 88 ? -11.044 -8.647 17.424 1.00 94.31 88 LEU A O 1
ATOM 719 N N . GLY A 1 89 ? -12.772 -10.070 17.334 1.00 92.00 89 GLY A N 1
ATOM 720 C CA . GLY A 1 89 ? -13.649 -9.261 18.180 1.00 92.00 89 GLY A CA 1
ATOM 721 C C . GLY A 1 89 ? -14.121 -7.982 17.482 1.00 92.00 89 GLY A C 1
ATOM 722 O O . GLY A 1 89 ? -14.263 -7.930 16.262 1.00 92.00 89 GLY A O 1
ATOM 723 N N . ASN A 1 90 ? -14.391 -6.934 18.258 1.00 90.31 90 ASN A N 1
ATOM 724 C CA . ASN A 1 90 ? -14.926 -5.682 17.714 1.00 90.31 90 ASN A CA 1
ATOM 725 C C . ASN A 1 90 ? -13.852 -4.640 17.394 1.00 90.31 90 ASN A C 1
ATOM 727 O O . ASN A 1 90 ? -14.181 -3.609 16.819 1.00 90.31 90 ASN A O 1
ATOM 731 N N . THR A 1 91 ? -12.605 -4.910 17.766 1.00 93.88 91 THR A N 1
ATOM 732 C CA . THR A 1 91 ? -11.536 -3.913 17.843 1.00 93.88 91 THR A CA 1
ATOM 733 C C . THR A 1 91 ? -10.346 -4.212 16.948 1.00 93.88 91 THR A C 1
ATOM 735 O O . THR A 1 91 ? -9.477 -3.360 16.846 1.00 93.88 91 THR A O 1
ATOM 738 N N . LEU A 1 92 ? -10.263 -5.387 16.325 1.00 96.69 92 LEU A N 1
ATOM 739 C CA . LEU A 1 92 ? -9.097 -5.789 15.543 1.00 96.69 92 LEU A CA 1
ATOM 740 C C . LEU A 1 92 ? -9.536 -6.455 14.240 1.00 96.69 92 LEU A C 1
ATOM 742 O O . LEU A 1 92 ? -10.188 -7.498 14.261 1.00 96.69 92 LEU A O 1
ATOM 746 N N . ASN A 1 93 ? -9.140 -5.876 13.114 1.00 96.88 93 ASN A N 1
ATOM 747 C CA . ASN A 1 93 ? -9.243 -6.476 11.793 1.00 96.88 93 ASN A CA 1
ATOM 748 C C . ASN A 1 93 ? -7.831 -6.765 11.289 1.00 96.88 93 ASN A C 1
ATOM 750 O O . ASN A 1 93 ? -6.925 -5.947 11.427 1.00 96.88 93 ASN A O 1
ATOM 754 N N . THR A 1 94 ? -7.638 -7.934 10.698 1.00 96.88 94 THR A N 1
ATOM 755 C CA . THR A 1 94 ? -6.380 -8.304 10.062 1.00 96.88 94 THR A CA 1
ATOM 756 C C . THR A 1 94 ? -6.641 -8.796 8.652 1.00 96.88 94 THR A C 1
ATOM 758 O O . THR A 1 94 ? -7.671 -9.416 8.371 1.00 96.88 94 THR A O 1
ATOM 761 N N . ALA A 1 95 ? -5.704 -8.530 7.754 1.00 96.25 95 ALA A N 1
ATOM 762 C CA . ALA A 1 95 ? -5.722 -9.062 6.406 1.00 96.25 95 ALA A CA 1
ATOM 763 C C . ALA A 1 95 ? -4.328 -9.550 6.033 1.00 96.25 95 ALA A C 1
ATOM 765 O O . ALA A 1 95 ? -3.329 -8.910 6.343 1.00 96.25 95 ALA A O 1
ATOM 766 N N . VAL A 1 96 ? -4.259 -10.684 5.352 1.00 96.56 96 VAL A N 1
ATOM 767 C CA . VAL A 1 96 ? -3.036 -11.152 4.703 1.00 96.56 96 VAL A CA 1
ATOM 768 C C . VAL A 1 96 ? -3.384 -11.426 3.258 1.00 96.56 96 VAL A C 1
ATOM 770 O O . VAL A 1 96 ? -4.388 -12.081 2.980 1.00 96.56 96 VAL A O 1
ATOM 773 N N . SER A 1 97 ? -2.577 -10.928 2.331 1.00 96.06 97 SER A N 1
ATOM 774 C CA . SER A 1 97 ? -2.739 -11.244 0.920 1.00 96.06 97 SER A CA 1
ATOM 775 C C . SER A 1 97 ? -1.434 -11.686 0.293 1.00 96.06 97 SER A C 1
ATOM 777 O O . SER A 1 97 ? -0.361 -11.171 0.592 1.00 96.06 97 SER A O 1
ATOM 779 N N . TYR A 1 98 ? -1.555 -12.669 -0.583 1.00 95.75 98 TYR A N 1
ATOM 780 C CA . TYR A 1 98 ? -0.509 -13.108 -1.477 1.00 95.75 98 TYR A CA 1
ATOM 781 C C . TYR A 1 98 ? -0.905 -12.712 -2.891 1.00 95.75 98 TYR A C 1
ATOM 783 O O . TYR A 1 98 ? -2.019 -12.998 -3.339 1.00 95.75 98 TYR A O 1
ATOM 791 N N . ILE A 1 99 ? 0.006 -12.056 -3.595 1.00 95.00 99 ILE A N 1
ATOM 792 C CA . ILE A 1 99 ? -0.216 -11.591 -4.957 1.00 95.00 99 ILE A CA 1
ATOM 793 C C . ILE A 1 99 ? 0.889 -12.155 -5.828 1.00 95.00 99 ILE A C 1
ATOM 795 O O . ILE A 1 99 ? 2.071 -12.035 -5.513 1.00 95.00 99 ILE A O 1
ATOM 799 N N . HIS A 1 100 ? 0.492 -12.732 -6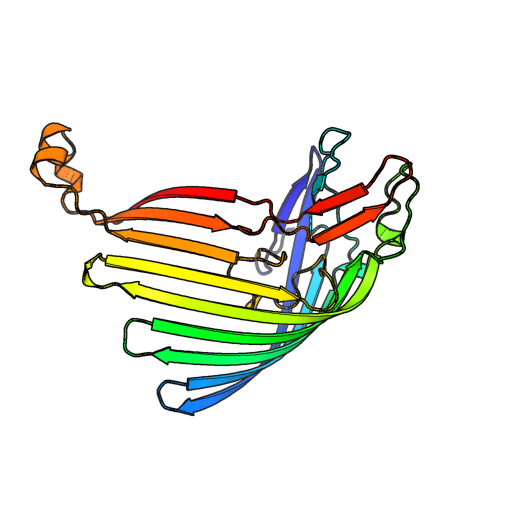.952 1.00 95.06 100 HIS A N 1
ATOM 800 C CA . HIS A 1 100 ? 1.395 -13.108 -8.024 1.00 95.06 100 HIS A CA 1
ATOM 801 C C . HIS A 1 100 ? 1.008 -12.321 -9.270 1.00 95.06 100 HIS A C 1
ATOM 803 O O . HIS A 1 100 ? -0.119 -12.441 -9.752 1.00 95.06 100 HIS A O 1
ATOM 809 N N . GLY A 1 101 ? 1.922 -11.508 -9.789 1.00 92.50 101 GLY A N 1
ATOM 810 C CA . GLY A 1 101 ? 1.623 -10.633 -10.916 1.00 92.50 101 GLY A CA 1
ATOM 811 C C . GLY A 1 101 ? 2.826 -10.360 -11.800 1.00 92.50 101 GLY A C 1
ATOM 812 O O . GLY A 1 101 ? 3.972 -10.399 -11.356 1.00 92.50 101 GLY A O 1
ATOM 813 N N . LYS A 1 102 ? 2.551 -10.060 -13.068 1.00 91.69 102 LYS A N 1
ATOM 814 C CA . LYS A 1 102 ? 3.549 -9.621 -14.039 1.00 91.69 102 LYS A CA 1
ATOM 815 C C . LYS A 1 102 ? 3.521 -8.103 -14.137 1.00 91.69 102 LYS A C 1
ATOM 817 O O . LYS A 1 102 ? 2.500 -7.535 -14.527 1.00 91.69 102 LYS A O 1
ATOM 822 N N . ALA A 1 103 ? 4.643 -7.465 -13.835 1.00 89.31 103 ALA A N 1
ATOM 823 C CA . ALA A 1 103 ? 4.792 -6.012 -13.847 1.00 89.31 103 ALA A CA 1
ATOM 824 C C . ALA A 1 103 ? 6.172 -5.602 -14.369 1.00 89.31 103 ALA A C 1
ATOM 826 O O . ALA A 1 103 ? 7.038 -6.451 -14.581 1.00 89.31 103 ALA A O 1
ATOM 827 N N . ALA A 1 104 ? 6.357 -4.306 -14.609 1.00 86.94 104 ALA A N 1
ATOM 828 C CA . ALA A 1 104 ? 7.665 -3.736 -14.900 1.00 86.94 104 ALA A CA 1
ATOM 829 C C . ALA A 1 104 ? 8.520 -3.633 -13.630 1.00 86.94 104 ALA A C 1
ATOM 831 O O . ALA A 1 104 ? 8.035 -3.192 -12.584 1.00 86.94 104 ALA A O 1
ATOM 832 N N . GLY A 1 105 ? 9.799 -3.970 -13.756 1.00 84.75 105 GLY A N 1
ATOM 833 C CA . GLY A 1 105 ? 10.824 -3.635 -12.777 1.00 84.75 105 GLY A CA 1
ATOM 834 C C . GLY A 1 105 ? 12.200 -3.518 -13.411 1.00 84.75 105 GLY A C 1
ATOM 835 O O . GLY A 1 105 ? 12.342 -3.645 -14.627 1.00 84.75 105 GLY A O 1
ATOM 836 N N . ILE A 1 106 ? 13.202 -3.227 -12.586 1.00 80.75 106 ILE A N 1
ATOM 837 C CA . ILE A 1 106 ? 14.570 -3.016 -13.059 1.00 80.75 106 ILE A CA 1
ATOM 838 C C . ILE A 1 106 ? 15.292 -4.349 -13.228 1.00 80.75 106 ILE A C 1
ATOM 840 O O . ILE A 1 106 ? 15.256 -5.216 -12.350 1.00 80.75 106 ILE A O 1
ATOM 844 N N . SER A 1 107 ? 15.950 -4.495 -14.373 1.00 73.44 107 SER A N 1
ATOM 845 C CA . SER A 1 107 ? 16.821 -5.619 -14.668 1.00 73.44 107 SER A CA 1
ATOM 846 C C . SER A 1 107 ? 18.062 -5.583 -13.786 1.00 73.44 107 SER A C 1
ATOM 848 O O . SER A 1 107 ? 18.736 -4.559 -13.691 1.00 73.44 107 SER A O 1
ATOM 850 N N . GLY A 1 108 ? 18.371 -6.712 -13.147 1.00 64.00 108 GLY A N 1
ATOM 851 C CA . GLY A 1 108 ? 19.481 -6.819 -12.193 1.00 64.00 108 GLY A CA 1
ATOM 852 C C . GLY A 1 108 ? 20.868 -6.600 -12.808 1.00 64.00 108 GLY A C 1
ATOM 853 O O . GLY A 1 108 ? 21.788 -6.234 -12.084 1.00 64.00 108 GLY A O 1
ATOM 854 N N . ASP A 1 109 ? 20.999 -6.755 -14.129 1.00 60.19 109 ASP A N 1
ATOM 855 C CA . ASP A 1 109 ? 22.275 -6.677 -14.855 1.00 60.19 109 ASP A CA 1
ATOM 856 C C . ASP A 1 109 ? 22.415 -5.397 -15.701 1.00 60.19 109 ASP A C 1
ATOM 858 O O . ASP A 1 109 ? 23.390 -5.225 -16.437 1.00 60.19 109 ASP A O 1
A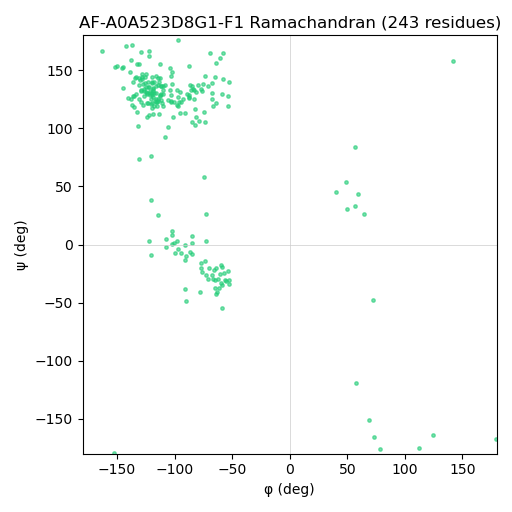TOM 862 N N . ALA A 1 110 ? 21.450 -4.472 -15.622 1.00 58.19 110 ALA A N 1
ATOM 863 C CA . ALA A 1 110 ? 21.462 -3.276 -16.454 1.00 58.19 110 ALA A CA 1
ATOM 864 C C . ALA A 1 110 ? 22.526 -2.271 -15.982 1.00 58.19 110 ALA A C 1
ATOM 866 O O . ALA A 1 110 ? 22.355 -1.562 -14.987 1.00 58.19 110 ALA A O 1
ATOM 867 N N . THR A 1 111 ? 23.619 -2.180 -16.743 1.00 59.12 111 THR A N 1
ATOM 868 C CA . THR A 1 111 ? 24.577 -1.073 -16.656 1.00 59.12 111 THR A CA 1
ATOM 869 C C . THR A 1 111 ? 24.217 -0.035 -17.713 1.00 59.12 111 THR A C 1
ATOM 871 O O . THR A 1 111 ? 24.319 -0.315 -18.906 1.00 59.12 111 THR A O 1
ATOM 874 N N . LEU A 1 112 ? 23.781 1.156 -17.296 1.00 63.28 112 LEU A N 1
ATOM 875 C CA . LEU A 1 112 ? 23.382 2.222 -18.220 1.00 63.28 112 LEU A CA 1
ATOM 876 C C . LEU A 1 112 ? 24.464 3.300 -18.349 1.00 63.28 112 LEU A C 1
ATOM 878 O O . LEU A 1 112 ? 25.028 3.766 -17.353 1.00 63.28 112 LEU A O 1
ATOM 882 N N . LYS A 1 113 ? 24.690 3.759 -19.585 1.00 57.19 113 LYS A N 1
ATOM 883 C CA . LYS A 1 113 ? 25.407 5.011 -19.858 1.00 57.19 113 LYS A CA 1
ATOM 884 C C . LYS A 1 113 ? 24.474 6.183 -19.567 1.00 57.19 113 LYS A C 1
ATOM 886 O O . LYS A 1 113 ? 23.313 6.166 -19.959 1.00 57.19 113 LYS A O 1
ATOM 891 N N . PHE A 1 114 ? 24.965 7.176 -18.831 1.00 54.59 114 PHE A N 1
ATOM 892 C CA . PHE A 1 114 ? 24.126 8.222 -18.228 1.00 54.59 114 PHE A CA 1
ATOM 893 C C . PHE A 1 114 ? 23.797 9.399 -19.162 1.00 54.59 114 PHE A C 1
ATOM 895 O O . PHE A 1 114 ? 23.231 10.395 -18.704 1.00 54.59 114 PHE A O 1
ATOM 902 N N . ASP A 1 115 ? 24.162 9.307 -20.440 1.00 48.44 115 ASP A N 1
ATOM 903 C CA . ASP A 1 115 ? 23.786 10.297 -21.445 1.00 48.44 115 ASP A CA 1
ATOM 904 C C . ASP A 1 115 ? 22.394 9.940 -21.974 1.00 48.44 115 ASP A C 1
ATOM 906 O O . ASP A 1 115 ? 22.209 8.950 -22.670 1.00 48.44 115 ASP A O 1
ATOM 910 N N . GLU A 1 116 ? 21.404 10.717 -21.536 1.00 48.31 116 GLU A N 1
ATOM 911 C CA . GLU A 1 116 ? 19.983 10.629 -21.896 1.00 48.31 116 GLU A CA 1
ATOM 912 C C . GLU A 1 116 ? 19.285 9.283 -21.632 1.00 48.31 116 GLU A C 1
ATOM 914 O O . GLU A 1 116 ? 19.057 8.462 -22.510 1.00 48.31 116 GLU A O 1
ATOM 919 N N . PHE A 1 117 ? 18.836 9.113 -20.384 1.00 54.75 117 PHE A N 1
ATOM 920 C CA . PHE A 1 117 ? 17.585 8.430 -20.017 1.00 54.75 117 PHE A CA 1
ATOM 921 C C . PHE A 1 117 ? 17.202 7.149 -20.790 1.00 54.75 117 PHE A C 1
ATOM 923 O O . PHE A 1 117 ? 16.034 6.888 -21.085 1.00 54.75 117 PHE A O 1
ATOM 930 N N . ALA A 1 118 ? 18.168 6.255 -20.985 1.00 59.78 118 ALA A N 1
ATOM 931 C CA . ALA A 1 118 ? 17.939 4.898 -21.465 1.00 59.78 118 ALA A CA 1
ATOM 932 C C . ALA A 1 118 ? 17.297 3.974 -20.405 1.00 59.78 118 ALA A C 1
ATOM 934 O O . ALA A 1 118 ? 17.476 2.762 -20.450 1.00 59.78 118 ALA A O 1
ATOM 935 N N . LEU A 1 119 ? 16.549 4.508 -19.426 1.00 64.88 119 LEU A N 1
ATOM 936 C CA . LEU A 1 119 ? 15.946 3.694 -18.361 1.00 64.88 119 LEU A CA 1
ATOM 937 C C . LEU A 1 119 ? 14.998 2.630 -18.921 1.00 64.88 119 LEU A C 1
ATOM 939 O O . LEU A 1 119 ? 14.934 1.528 -18.389 1.00 64.88 119 LEU A O 1
ATOM 943 N N . HIS A 1 120 ? 14.321 2.936 -20.028 1.00 69.19 120 HIS A N 1
ATOM 944 C CA . HIS A 1 120 ? 13.507 1.977 -20.773 1.00 69.19 120 HIS A CA 1
ATOM 945 C C . HIS A 1 120 ? 14.284 0.699 -21.144 1.00 69.19 120 HIS A C 1
ATOM 947 O O . HIS A 1 120 ? 13.701 -0.376 -21.158 1.00 69.19 120 HIS A O 1
ATOM 953 N N . GLN A 1 121 ? 15.605 0.780 -21.354 1.00 70.88 121 GLN A N 1
ATOM 954 C CA . GLN A 1 121 ? 16.462 -0.377 -21.650 1.00 70.88 121 GLN A CA 1
ATOM 955 C C . GLN A 1 121 ? 16.759 -1.234 -20.413 1.00 70.88 121 GLN A C 1
ATOM 957 O O . GLN A 1 121 ? 17.064 -2.415 -20.542 1.00 70.88 121 GLN A O 1
ATOM 962 N N . ALA A 1 122 ? 16.671 -0.651 -19.215 1.00 76.19 122 ALA A N 1
ATOM 963 C CA . ALA A 1 122 ? 16.823 -1.364 -17.949 1.00 76.19 122 ALA A CA 1
ATOM 964 C C . ALA A 1 122 ? 15.494 -1.907 -17.409 1.00 76.19 122 ALA A C 1
ATOM 966 O O . ALA A 1 122 ? 15.499 -2.658 -16.435 1.00 76.19 122 ALA A O 1
ATOM 967 N N . ILE A 1 123 ? 14.361 -1.515 -17.995 1.00 80.56 123 ILE A N 1
ATOM 968 C CA . ILE A 1 123 ? 13.041 -1.959 -17.561 1.00 80.56 123 ILE A CA 1
ATOM 969 C C . ILE A 1 123 ? 12.693 -3.263 -18.269 1.00 80.56 123 ILE A C 1
ATOM 971 O O . ILE A 1 123 ? 12.655 -3.346 -19.493 1.00 80.56 123 ILE A O 1
ATOM 975 N N . GLU A 1 124 ? 12.354 -4.279 -17.488 1.00 83.81 124 GLU A N 1
ATOM 976 C CA . GLU A 1 124 ? 11.862 -5.545 -18.014 1.00 83.81 124 GLU A CA 1
ATOM 977 C C . GLU A 1 124 ? 10.585 -5.994 -17.302 1.00 83.81 124 GLU A C 1
ATOM 979 O O . GLU A 1 124 ? 10.295 -5.611 -16.165 1.00 83.81 124 GLU A O 1
ATOM 984 N N . ARG A 1 125 ? 9.780 -6.813 -17.991 1.00 87.00 125 ARG A N 1
ATOM 985 C CA . ARG A 1 125 ? 8.559 -7.377 -17.406 1.00 87.00 125 ARG A CA 1
ATOM 986 C C . ARG A 1 125 ? 8.857 -8.716 -16.756 1.00 87.00 125 ARG A C 1
ATOM 988 O O . ARG A 1 125 ? 9.077 -9.708 -17.451 1.00 87.00 125 ARG A O 1
ATOM 995 N N . ARG A 1 126 ? 8.734 -8.759 -15.436 1.00 88.50 126 ARG A N 1
ATOM 996 C CA . ARG A 1 126 ? 9.012 -9.937 -14.612 1.00 88.50 126 ARG A CA 1
ATOM 997 C C . ARG A 1 126 ? 7.794 -10.351 -13.803 1.00 88.50 126 ARG A C 1
ATOM 999 O O . ARG A 1 126 ? 6.841 -9.586 -13.652 1.00 88.50 126 ARG A O 1
ATOM 1006 N N . ASN A 1 127 ? 7.830 -11.589 -13.322 1.00 91.50 127 ASN A N 1
ATOM 1007 C CA . ASN A 1 127 ? 6.849 -12.095 -12.373 1.00 91.50 127 ASN A CA 1
ATOM 1008 C C . ASN A 1 127 ? 7.313 -11.769 -10.953 1.00 91.50 127 ASN A C 1
ATOM 1010 O O . ASN A 1 127 ? 8.430 -12.111 -10.557 1.00 91.50 127 ASN A O 1
ATOM 1014 N N . TYR A 1 128 ? 6.425 -11.137 -10.201 1.00 91.50 128 TYR A N 1
ATOM 1015 C CA . TYR A 1 128 ? 6.627 -10.758 -8.816 1.00 91.50 128 TYR A CA 1
ATOM 1016 C C . TYR A 1 128 ? 5.671 -11.535 -7.928 1.00 91.50 128 TYR A C 1
ATOM 1018 O O . TYR A 1 128 ? 4.510 -11.763 -8.283 1.00 91.50 128 TYR A O 1
ATOM 1026 N N . HIS A 1 129 ? 6.169 -11.893 -6.752 1.00 93.38 129 HIS A N 1
ATOM 1027 C CA . HIS A 1 129 ? 5.365 -12.410 -5.659 1.00 93.38 129 HIS A CA 1
ATOM 1028 C C . HIS A 1 129 ? 5.436 -11.398 -4.533 1.00 93.38 129 HIS A C 1
ATOM 1030 O O . HIS A 1 129 ? 6.540 -11.074 -4.096 1.00 93.38 129 HIS A O 1
ATOM 1036 N N . THR A 1 130 ? 4.287 -10.906 -4.079 1.00 92.06 130 THR A N 1
ATOM 1037 C CA . THR A 1 130 ? 4.221 -10.043 -2.901 1.00 92.06 130 THR A CA 1
ATOM 1038 C C . THR A 1 130 ? 3.366 -10.668 -1.820 1.00 92.06 130 THR A C 1
ATOM 1040 O O . THR A 1 130 ? 2.310 -11.241 -2.096 1.00 92.06 130 THR A O 1
ATOM 1043 N N . LEU A 1 131 ? 3.822 -10.519 -0.584 1.00 94.06 131 LEU A N 1
ATOM 1044 C CA . LEU A 1 131 ? 3.056 -10.817 0.611 1.00 94.06 131 LEU A CA 1
ATOM 1045 C C . LEU A 1 131 ? 2.750 -9.495 1.307 1.00 94.06 131 LEU A C 1
ATOM 1047 O O . LEU A 1 131 ? 3.669 -8.764 1.681 1.00 94.06 131 LEU A O 1
ATOM 1051 N N . ASN A 1 132 ? 1.466 -9.215 1.495 1.00 94.06 132 ASN A N 1
ATOM 1052 C CA . ASN A 1 132 ? 1.007 -8.038 2.214 1.00 94.06 132 ASN A CA 1
ATOM 1053 C C . ASN A 1 132 ? 0.310 -8.484 3.497 1.00 94.06 132 ASN A C 1
ATOM 1055 O O . ASN A 1 132 ? -0.467 -9.442 3.483 1.00 94.06 132 ASN A O 1
ATOM 1059 N N . ALA A 1 133 ? 0.546 -7.765 4.585 1.00 94.75 133 ALA A N 1
ATOM 1060 C CA . ALA A 1 133 ? -0.152 -7.936 5.847 1.00 94.75 133 ALA A CA 1
ATOM 1061 C C . ALA A 1 133 ? -0.663 -6.579 6.328 1.00 94.75 133 ALA A C 1
ATOM 1063 O O . ALA A 1 133 ? 0.082 -5.602 6.344 1.00 94.75 133 ALA A O 1
ATOM 1064 N N . GLU A 1 134 ? -1.924 -6.529 6.732 1.00 95.12 134 GLU A N 1
ATOM 1065 C CA . GLU A 1 134 ? -2.575 -5.343 7.270 1.00 95.12 134 GLU A CA 1
ATOM 1066 C C . GLU A 1 134 ? -3.180 -5.660 8.635 1.00 95.12 134 GLU A C 1
ATOM 1068 O O . GLU A 1 134 ? -3.761 -6.729 8.854 1.00 95.12 134 GLU A O 1
ATOM 1073 N N . ILE A 1 135 ? -3.035 -4.714 9.555 1.00 95.75 135 ILE A N 1
ATOM 1074 C CA . ILE A 1 135 ? -3.649 -4.728 10.874 1.00 95.75 135 ILE A CA 1
ATOM 1075 C C . ILE A 1 135 ? -4.341 -3.387 11.064 1.00 95.75 135 ILE A C 1
ATOM 1077 O O . ILE A 1 135 ? -3.689 -2.349 11.044 1.00 95.75 135 ILE A O 1
ATOM 1081 N N . GLU A 1 136 ? -5.640 -3.420 11.318 1.00 96.38 136 GLU A N 1
ATOM 1082 C CA . GLU A 1 136 ? -6.425 -2.272 11.749 1.00 9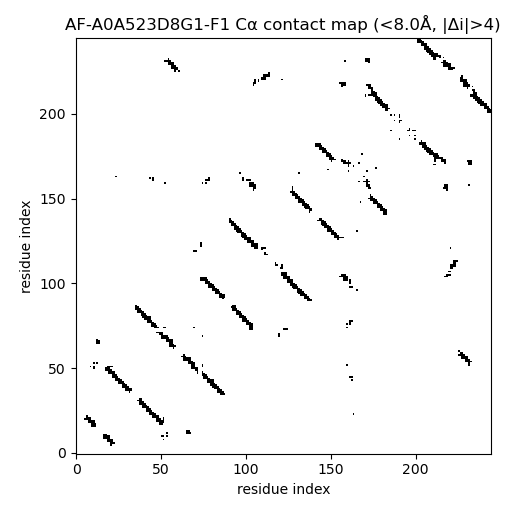6.38 136 GLU A CA 1
ATOM 1083 C C . GLU A 1 136 ? -6.939 -2.550 13.163 1.00 96.38 136 GLU A C 1
ATOM 1085 O O . GLU A 1 136 ? -7.663 -3.519 13.397 1.00 96.38 136 GLU A O 1
ATOM 1090 N N . ALA A 1 137 ? -6.549 -1.717 14.122 1.00 96.81 137 ALA A N 1
ATOM 1091 C CA . ALA A 1 137 ? -6.899 -1.878 15.522 1.00 96.81 137 ALA A CA 1
ATOM 1092 C C . ALA A 1 137 ? -7.508 -0.601 16.106 1.00 96.81 137 ALA A C 1
ATOM 1094 O O . ALA A 1 137 ? -7.057 0.509 15.830 1.00 96.81 137 ALA A O 1
ATOM 1095 N N . TYR A 1 138 ? -8.504 -0.772 16.968 1.00 96.44 138 TYR A N 1
ATOM 1096 C CA . TYR A 1 138 ? -9.050 0.258 17.838 1.00 96.44 138 TYR A CA 1
ATOM 1097 C C . TYR A 1 138 ? -8.770 -0.110 19.294 1.00 96.44 138 TYR A C 1
ATOM 1099 O O . TYR A 1 138 ? -9.126 -1.194 19.751 1.00 96.44 138 TYR A O 1
ATOM 1107 N N . ILE A 1 139 ? -8.136 0.796 20.027 1.00 93.94 139 ILE A N 1
ATOM 1108 C CA . ILE A 1 139 ? -7.776 0.643 21.432 1.00 93.94 139 ILE A CA 1
ATOM 1109 C C . ILE A 1 139 ? -8.735 1.525 22.248 1.00 93.94 139 ILE A C 1
ATOM 1111 O O . ILE A 1 139 ? -8.536 2.741 22.303 1.00 93.94 139 ILE A O 1
ATOM 1115 N N . PRO A 1 140 ? -9.781 0.955 22.885 1.00 90.19 140 PRO A N 1
ATOM 1116 C CA . PRO A 1 140 ? -10.858 1.752 23.472 1.00 90.19 140 PRO A CA 1
ATOM 1117 C C . PRO A 1 140 ? -10.407 2.644 24.628 1.00 90.19 140 PRO A C 1
ATOM 1119 O O . PRO A 1 140 ? -10.877 3.768 24.746 1.00 90.19 140 PRO A O 1
ATOM 1122 N N . PHE A 1 141 ? -9.477 2.168 25.465 1.00 88.12 141 PHE A N 1
ATOM 1123 C CA . PHE A 1 141 ? -9.062 2.905 26.663 1.00 88.12 141 PHE A CA 1
ATOM 1124 C C . PHE A 1 141 ? -8.364 4.232 26.335 1.00 88.12 141 PHE A C 1
ATOM 1126 O O . PHE A 1 141 ? -8.444 5.173 27.116 1.00 88.12 141 PHE A O 1
ATOM 1133 N N . SER A 1 142 ? -7.675 4.304 25.193 1.00 88.12 142 SER A N 1
ATOM 1134 C CA . SER A 1 142 ? -6.948 5.491 24.738 1.00 88.12 142 SER A CA 1
ATOM 1135 C C . SER A 1 142 ? -7.627 6.199 23.565 1.00 88.12 142 SER A C 1
ATOM 1137 O O . SER A 1 142 ? -7.106 7.201 23.082 1.00 88.12 142 SER A O 1
ATOM 1139 N N . GLY A 1 143 ? -8.746 5.662 23.060 1.00 89.25 143 GLY A N 1
ATOM 1140 C CA . GLY A 1 143 ? -9.386 6.146 21.838 1.00 89.25 143 GLY A CA 1
ATOM 1141 C C . GLY A 1 143 ? -8.447 6.125 20.627 1.00 89.25 143 GLY A C 1
ATOM 1142 O O . GLY A 1 143 ? -8.510 7.021 19.787 1.00 89.25 143 GLY A O 1
ATOM 1143 N N . THR A 1 144 ? -7.526 5.159 20.556 1.00 93.50 144 THR A N 1
ATOM 1144 C CA . THR A 1 144 ? -6.504 5.111 19.500 1.00 93.50 144 THR A CA 1
ATOM 1145 C C . THR A 1 144 ? -6.924 4.174 18.380 1.00 93.50 144 THR A C 1
ATOM 1147 O O . THR A 1 144 ? -7.196 3.002 18.616 1.00 93.50 144 THR A O 1
ATOM 1150 N N . HIS A 1 145 ? -6.908 4.674 17.152 1.00 95.12 145 HIS A N 1
ATOM 1151 C CA . HIS A 1 145 ? -6.945 3.883 15.934 1.00 95.12 145 HIS A CA 1
ATOM 1152 C C . HIS A 1 145 ? -5.527 3.708 15.392 1.00 95.12 145 HIS A C 1
ATOM 1154 O O . HIS A 1 145 ? -4.760 4.667 15.294 1.00 95.12 145 HIS A O 1
ATOM 1160 N N . LEU A 1 146 ? -5.196 2.478 15.030 1.00 95.44 146 LEU A N 1
ATOM 1161 C CA . LEU A 1 146 ? -3.914 2.069 14.481 1.00 95.44 146 LEU A CA 1
ATOM 1162 C C . LEU A 1 146 ? -4.178 1.326 13.176 1.00 95.44 146 LEU A C 1
ATOM 1164 O O . LEU A 1 146 ? -4.941 0.365 13.175 1.00 95.44 146 LEU A O 1
ATOM 1168 N N . ASN A 1 147 ? -3.529 1.725 12.092 1.00 95.25 147 ASN A N 1
ATOM 1169 C CA . ASN A 1 147 ? -3.444 0.919 10.885 1.00 95.25 147 ASN A CA 1
ATOM 1170 C C . ASN A 1 147 ? -1.963 0.692 10.562 1.00 95.25 147 ASN A C 1
ATOM 1172 O O . ASN A 1 147 ? -1.197 1.641 10.419 1.00 95.25 147 ASN A O 1
ATOM 1176 N N . ALA A 1 148 ? -1.554 -0.567 10.496 1.00 94.69 148 ALA A N 1
ATOM 1177 C CA . ALA A 1 148 ? -0.215 -0.970 10.108 1.00 94.69 148 ALA A CA 1
ATOM 1178 C C . ALA A 1 148 ? -0.301 -1.838 8.856 1.00 94.69 148 ALA A C 1
ATOM 1180 O O . ALA A 1 148 ? -1.078 -2.791 8.808 1.00 94.69 148 ALA A O 1
ATOM 1181 N N . PHE A 1 149 ? 0.535 -1.537 7.872 1.00 93.94 149 PHE A N 1
ATOM 1182 C CA . PHE A 1 149 ? 0.624 -2.280 6.626 1.00 93.94 149 PHE A CA 1
ATOM 1183 C C . PHE A 1 149 ? 2.073 -2.646 6.347 1.00 93.94 149 PHE A C 1
ATOM 1185 O O . PHE A 1 149 ? 2.969 -1.807 6.435 1.00 93.94 149 PHE A O 1
ATOM 1192 N N . VAL A 1 150 ? 2.297 -3.904 5.996 1.00 92.94 150 VAL A N 1
ATOM 1193 C CA . VAL A 1 150 ? 3.611 -4.436 5.657 1.00 92.94 150 VAL A CA 1
ATOM 1194 C C . VAL A 1 150 ? 3.529 -5.113 4.303 1.00 92.94 150 VAL A C 1
ATOM 1196 O O . VAL A 1 150 ? 2.611 -5.892 4.057 1.00 92.94 150 VAL A O 1
ATOM 1199 N N . LYS A 1 151 ? 4.503 -4.836 3.439 1.00 91.44 151 LYS A N 1
ATOM 1200 C CA . LYS A 1 151 ? 4.607 -5.418 2.102 1.00 91.44 151 LYS A CA 1
ATOM 1201 C C . LYS A 1 151 ? 6.023 -5.903 1.843 1.00 91.44 151 LYS A C 1
ATOM 1203 O O . LYS A 1 151 ? 6.974 -5.142 1.997 1.00 91.44 151 LYS A O 1
ATOM 1208 N N . PHE A 1 152 ? 6.129 -7.147 1.399 1.00 89.62 152 PHE A N 1
ATOM 1209 C CA . PHE A 1 152 ? 7.380 -7.785 0.997 1.00 89.62 152 PHE A CA 1
ATOM 1210 C C . PHE A 1 152 ? 7.242 -8.339 -0.416 1.00 89.62 152 PHE A C 1
ATOM 1212 O O . PHE A 1 152 ? 6.178 -8.872 -0.742 1.00 89.62 152 PHE A O 1
ATOM 1219 N N . ALA A 1 153 ? 8.301 -8.284 -1.226 1.00 87.31 153 ALA A N 1
ATOM 1220 C CA . ALA A 1 153 ? 8.370 -8.994 -2.501 1.00 87.31 153 ALA A CA 1
ATOM 1221 C C . ALA A 1 153 ? 9.638 -9.849 -2.598 1.00 87.31 153 ALA A C 1
ATOM 1223 O O . ALA A 1 153 ? 10.727 -9.444 -2.211 1.00 87.31 153 ALA A O 1
ATOM 1224 N N . SER A 1 154 ? 9.502 -11.070 -3.119 1.00 79.25 154 SER A N 1
ATOM 1225 C CA . SER A 1 154 ? 10.606 -12.044 -3.121 1.00 79.25 154 SER A CA 1
ATOM 1226 C C . SER A 1 154 ? 11.496 -11.993 -4.369 1.00 79.25 154 SER A C 1
ATOM 1228 O O . SER A 1 154 ? 12.568 -12.586 -4.367 1.00 79.25 154 SER A O 1
ATOM 1230 N N . ASN A 1 155 ? 11.065 -11.309 -5.438 1.00 78.31 155 ASN A N 1
ATOM 1231 C CA . ASN A 1 155 ? 11.729 -11.310 -6.753 1.00 78.31 155 ASN A CA 1
ATOM 1232 C C . ASN A 1 155 ? 12.160 -9.896 -7.184 1.00 78.31 155 ASN A C 1
ATOM 1234 O O . ASN A 1 155 ? 12.049 -9.524 -8.354 1.00 78.31 155 ASN A O 1
ATOM 1238 N N . GLY A 1 156 ? 12.631 -9.103 -6.221 1.00 77.06 156 GLY A N 1
ATOM 1239 C CA . GLY A 1 156 ? 12.955 -7.691 -6.407 1.00 77.06 156 GLY A CA 1
ATOM 1240 C C . GLY A 1 156 ? 11.719 -6.793 -6.411 1.00 77.06 156 GLY A C 1
ATOM 1241 O O . GLY A 1 156 ? 10.592 -7.249 -6.218 1.00 77.06 156 GLY A O 1
ATOM 1242 N N . HIS A 1 157 ? 11.942 -5.507 -6.665 1.00 82.00 157 HIS A N 1
ATOM 1243 C CA . HIS A 1 157 ? 10.916 -4.485 -6.506 1.00 82.00 157 HIS A CA 1
ATOM 1244 C C . HIS A 1 157 ? 10.210 -4.186 -7.838 1.00 82.00 157 HIS A C 1
ATOM 1246 O O . HIS A 1 157 ? 10.867 -3.815 -8.818 1.00 82.00 157 HIS A O 1
ATOM 1252 N N . PRO A 1 158 ? 8.877 -4.329 -7.917 1.00 84.06 158 PRO A N 1
ATOM 1253 C CA . PRO A 1 158 ? 8.137 -3.830 -9.063 1.00 84.06 158 PRO A CA 1
ATOM 1254 C C . PRO A 1 158 ? 8.111 -2.293 -9.021 1.00 84.06 158 PRO A C 1
ATOM 1256 O O . PRO A 1 158 ? 7.852 -1.687 -7.982 1.00 84.06 158 PRO A O 1
ATOM 1259 N N . ILE A 1 159 ? 8.326 -1.648 -10.169 1.00 81.44 159 ILE A N 1
ATOM 1260 C CA . ILE A 1 159 ? 8.258 -0.178 -10.288 1.00 81.44 159 ILE A CA 1
ATOM 1261 C C . ILE A 1 159 ? 6.803 0.306 -10.169 1.00 81.44 159 ILE A C 1
ATOM 1263 O O . ILE A 1 159 ? 6.524 1.408 -9.691 1.00 81.44 159 ILE A O 1
ATOM 1267 N N . THR A 1 160 ? 5.852 -0.532 -10.593 1.00 79.88 160 THR A N 1
ATOM 1268 C CA . THR A 1 160 ? 4.410 -0.257 -10.517 1.00 79.88 160 THR A CA 1
ATOM 1269 C C . THR A 1 160 ? 3.757 -1.034 -9.378 1.00 79.88 160 THR A C 1
ATOM 1271 O O . THR A 1 160 ? 4.195 -2.119 -9.000 1.00 79.88 160 THR A O 1
ATOM 1274 N N . THR A 1 161 ? 2.673 -0.491 -8.821 1.00 81.62 161 THR A N 1
ATOM 1275 C CA . THR A 1 161 ? 1.875 -1.201 -7.811 1.00 81.62 161 THR A CA 1
ATOM 1276 C C . THR A 1 161 ? 1.209 -2.413 -8.457 1.00 81.62 161 THR A C 1
ATOM 1278 O O . THR A 1 161 ? 0.415 -2.223 -9.372 1.00 81.62 161 THR A O 1
ATOM 1281 N N . LEU A 1 162 ? 1.512 -3.632 -7.987 1.00 85.81 162 LEU A N 1
ATOM 1282 C CA . LEU A 1 162 ? 0.953 -4.868 -8.553 1.00 85.81 162 LEU A CA 1
ATOM 1283 C C . LEU A 1 162 ? -0.575 -4.886 -8.495 1.00 85.81 162 LEU A C 1
ATOM 1285 O O . LEU A 1 162 ? -1.204 -5.028 -9.526 1.00 85.81 162 LEU A O 1
ATOM 1289 N N . ASP A 1 163 ? -1.171 -4.685 -7.321 1.00 84.56 163 ASP A N 1
ATOM 1290 C CA . ASP A 1 163 ? -2.623 -4.589 -7.157 1.00 84.56 163 ASP A CA 1
ATOM 1291 C C . ASP A 1 163 ? -2.964 -3.376 -6.289 1.00 84.56 163 ASP A C 1
ATOM 1293 O O . ASP A 1 163 ? -2.634 -3.346 -5.103 1.00 84.56 163 ASP A O 1
ATOM 1297 N N . ALA A 1 164 ? -3.627 -2.380 -6.880 1.00 77.50 164 ALA A N 1
ATOM 1298 C CA . ALA A 1 164 ? -4.029 -1.159 -6.188 1.00 77.50 164 ALA A CA 1
ATOM 1299 C C . ALA A 1 164 ? -5.006 -1.427 -5.029 1.00 77.50 164 ALA A C 1
ATOM 1301 O O . ALA A 1 164 ? -4.967 -0.725 -4.026 1.00 77.50 164 ALA A O 1
ATOM 1302 N N . PHE A 1 165 ? -5.836 -2.475 -5.109 1.00 81.12 165 PHE A N 1
ATOM 1303 C CA . PHE A 1 165 ? -6.785 -2.802 -4.035 1.00 81.12 165 PHE A CA 1
ATOM 1304 C C . PHE A 1 165 ? -6.142 -3.479 -2.825 1.00 81.12 165 PHE A C 1
ATOM 1306 O O . PHE A 1 165 ? -6.778 -3.582 -1.779 1.00 81.12 165 PHE A O 1
ATOM 1313 N N . ALA A 1 166 ? -4.920 -3.986 -2.971 1.00 78.88 166 ALA A N 1
ATOM 1314 C CA . ALA A 1 166 ? -4.178 -4.616 -1.886 1.00 78.88 166 ALA A CA 1
ATOM 1315 C C . ALA A 1 166 ? -3.089 -3.706 -1.296 1.00 78.88 166 ALA A C 1
ATOM 1317 O O . ALA A 1 166 ? -2.355 -4.146 -0.412 1.00 78.88 166 ALA A O 1
ATOM 1318 N N . ASP A 1 167 ? -2.950 -2.479 -1.805 1.00 74.06 167 ASP A N 1
ATOM 1319 C CA . ASP A 1 167 ? -1.964 -1.483 -1.379 1.00 74.06 167 ASP A CA 1
ATOM 1320 C C . ASP A 1 167 ? -2.704 -0.231 -0.883 1.00 74.06 167 ASP A C 1
ATOM 1322 O O . ASP A 1 167 ? -2.794 0.779 -1.579 1.00 74.06 167 ASP A O 1
ATOM 1326 N N . THR A 1 168 ? -3.267 -0.317 0.327 1.00 69.62 168 THR A N 1
ATOM 1327 C CA . THR A 1 168 ? -4.135 0.709 0.943 1.00 69.62 168 THR A CA 1
ATOM 1328 C C . THR A 1 168 ? -3.470 2.088 1.052 1.00 69.62 168 THR A C 1
ATOM 1330 O O . THR A 1 168 ? -4.153 3.109 1.091 1.00 69.62 168 THR A O 1
ATOM 1333 N N . TYR A 1 169 ? -2.135 2.140 1.081 1.00 69.94 169 TYR A N 1
ATOM 1334 C CA . TYR A 1 169 ? -1.363 3.384 1.181 1.00 69.94 169 TYR A CA 1
ATOM 1335 C C . TYR A 1 169 ? -0.787 3.863 -0.155 1.00 69.94 169 TYR A C 1
ATOM 1337 O O . TYR A 1 169 ? -0.080 4.878 -0.180 1.00 69.94 169 TYR A O 1
ATOM 1345 N N . GLU A 1 170 ? -1.066 3.130 -1.238 1.00 67.62 170 GLU A N 1
ATOM 1346 C CA . GLU A 1 170 ? -0.563 3.366 -2.592 1.00 67.62 170 GLU A CA 1
ATOM 1347 C C . GLU A 1 170 ? 0.959 3.565 -2.630 1.00 67.62 170 GLU A C 1
ATOM 1349 O O . GLU A 1 170 ? 1.497 4.305 -3.464 1.00 67.62 170 GLU A O 1
ATOM 1354 N N . THR A 1 171 ? 1.689 2.928 -1.705 1.00 65.44 171 THR A N 1
ATOM 1355 C CA . THR A 1 171 ? 3.109 3.241 -1.544 1.00 65.44 171 THR A CA 1
ATOM 1356 C C . THR A 1 171 ? 3.934 2.685 -2.687 1.00 65.44 171 THR A C 1
ATOM 1358 O O . THR A 1 171 ? 4.973 3.263 -3.008 1.00 65.44 171 THR A O 1
ATOM 1361 N N . GLY A 1 172 ? 3.482 1.609 -3.339 1.00 68.12 172 GLY A N 1
ATOM 1362 C CA . GLY A 1 172 ? 4.202 0.968 -4.440 1.00 68.12 172 GLY A CA 1
ATOM 1363 C C . GLY A 1 172 ? 5.434 0.199 -3.957 1.00 68.12 172 GLY A C 1
ATOM 1364 O O . GLY A 1 172 ? 5.558 -0.979 -4.282 1.00 68.12 172 GLY A O 1
ATOM 1365 N N . ASN A 1 173 ? 6.259 0.823 -3.116 1.00 73.69 173 ASN A N 1
ATOM 1366 C CA . ASN A 1 173 ? 7.430 0.255 -2.463 1.00 73.69 173 ASN A CA 1
ATOM 1367 C C . ASN A 1 173 ? 7.058 -0.878 -1.501 1.00 73.69 173 ASN A C 1
ATOM 1369 O O . ASN A 1 173 ? 5.945 -0.938 -0.967 1.00 73.69 173 ASN A O 1
ATOM 1373 N N . GLU A 1 174 ? 8.033 -1.742 -1.259 1.00 84.50 174 GLU A N 1
ATOM 1374 C CA . GLU A 1 174 ? 8.051 -2.615 -0.093 1.00 84.50 174 GLU A CA 1
ATOM 1375 C C . GLU A 1 174 ? 8.278 -1.819 1.190 1.00 84.50 174 GLU A C 1
ATOM 1377 O O . GLU A 1 174 ? 8.683 -0.654 1.168 1.00 84.50 174 GLU A O 1
ATOM 1382 N N . GLY A 1 175 ? 8.005 -2.466 2.316 1.00 87.06 175 GLY A N 1
ATOM 1383 C CA . GLY A 1 175 ? 8.293 -1.918 3.626 1.00 87.06 175 GLY A CA 1
ATOM 1384 C C . GLY A 1 175 ? 7.087 -1.840 4.539 1.00 87.06 175 GLY A C 1
ATOM 1385 O O . GLY A 1 175 ? 6.063 -2.495 4.340 1.00 87.06 175 GLY A O 1
ATOM 1386 N N . ILE A 1 176 ? 7.262 -1.038 5.585 1.00 90.75 176 ILE A N 1
ATOM 1387 C CA . ILE A 1 176 ? 6.306 -0.876 6.677 1.00 90.75 176 ILE A CA 1
ATOM 1388 C C . ILE A 1 176 ? 5.726 0.537 6.623 1.00 90.75 176 ILE A C 1
ATOM 1390 O O . ILE A 1 176 ? 6.469 1.523 6.605 1.00 90.75 176 ILE A O 1
ATOM 1394 N N . ASN A 1 177 ? 4.399 0.614 6.643 1.00 91.56 177 ASN A N 1
ATOM 1395 C CA . ASN A 1 177 ? 3.620 1.838 6.775 1.00 91.56 177 ASN A CA 1
ATOM 1396 C C . ASN A 1 177 ? 2.792 1.768 8.062 1.00 91.56 177 ASN A C 1
ATOM 1398 O O . ASN A 1 177 ? 2.248 0.716 8.403 1.00 91.56 177 ASN A O 1
ATOM 1402 N N . LEU A 1 178 ? 2.702 2.886 8.773 1.00 93.12 178 LEU A N 1
ATOM 1403 C CA . LEU A 1 178 ? 2.005 2.997 10.045 1.00 93.12 178 LEU A CA 1
ATOM 1404 C C . LEU A 1 178 ? 1.205 4.292 10.089 1.00 93.12 178 LEU A C 1
ATOM 1406 O O . LEU A 1 178 ? 1.765 5.376 9.962 1.00 93.12 178 LEU A O 1
ATOM 1410 N N . PHE A 1 179 ? -0.084 4.178 10.362 1.00 94.00 179 PHE A N 1
ATOM 1411 C CA . PHE A 1 179 ? -0.963 5.297 10.634 1.00 94.00 179 PHE A CA 1
ATOM 1412 C C . PHE A 1 179 ? -1.551 5.173 12.037 1.00 94.00 179 PHE A C 1
ATOM 1414 O O . PHE A 1 179 ? -2.143 4.155 12.393 1.00 94.00 179 PHE A O 1
ATOM 1421 N N . VAL A 1 180 ? -1.402 6.226 12.833 1.00 94.44 180 VAL A N 1
ATOM 1422 C CA . VAL A 1 180 ? -1.964 6.345 14.176 1.00 94.44 180 VAL A CA 1
ATOM 1423 C C . VAL A 1 180 ? -2.871 7.563 14.213 1.00 94.44 180 VAL A C 1
ATOM 1425 O O . VAL A 1 180 ? -2.488 8.658 13.802 1.00 94.44 180 VAL A O 1
ATOM 1428 N N . ARG A 1 181 ? -4.068 7.375 14.755 1.00 93.56 181 ARG A N 1
ATOM 1429 C CA . ARG A 1 181 ? -5.013 8.439 15.082 1.00 93.56 181 ARG A CA 1
ATOM 1430 C C . ARG A 1 181 ? -5.418 8.274 16.534 1.00 93.56 181 ARG A C 1
ATOM 1432 O O . ARG A 1 181 ? -5.966 7.243 16.903 1.00 93.56 181 ARG A O 1
ATOM 1439 N N . GLN A 1 182 ? -5.156 9.275 17.357 1.00 92.56 182 GLN A N 1
ATOM 1440 C CA . GLN A 1 182 ? -5.431 9.224 18.788 1.00 92.56 182 GLN A CA 1
ATOM 1441 C C . GLN A 1 182 ? -6.324 10.386 19.197 1.00 92.56 182 GLN A C 1
ATOM 1443 O O . GLN A 1 182 ? -6.009 11.534 18.896 1.00 92.56 182 GLN A O 1
ATOM 1448 N N . VAL A 1 183 ? -7.399 10.096 19.928 1.00 87.06 183 VAL A N 1
ATOM 1449 C CA . VAL A 1 183 ? -8.197 11.138 20.581 1.00 87.06 183 VAL A CA 1
ATOM 1450 C C . VAL A 1 183 ? -7.371 11.783 21.691 1.00 87.06 183 VAL A C 1
ATOM 1452 O O . VAL A 1 183 ? -6.856 11.099 22.575 1.00 87.06 183 VAL A O 1
ATOM 1455 N N . VAL A 1 184 ? -7.237 13.106 21.637 1.00 83.56 184 VAL A N 1
ATOM 1456 C CA . VAL A 1 184 ? -6.519 13.893 22.638 1.00 83.56 184 VAL A CA 1
ATOM 1457 C C . VAL A 1 184 ? -7.537 14.538 23.561 1.00 83.56 184 VAL A C 1
ATOM 1459 O O . VAL A 1 184 ? -8.241 15.472 23.184 1.00 83.56 184 VAL A O 1
ATOM 1462 N N . THR A 1 185 ? -7.593 14.057 24.798 1.00 70.94 185 THR A N 1
ATOM 1463 C CA . THR A 1 185 ? -8.395 14.696 25.840 1.00 70.94 185 THR A CA 1
ATOM 1464 C C . THR A 1 185 ? -7.636 15.909 26.362 1.00 70.94 185 THR A C 1
ATOM 1466 O O . THR A 1 185 ? -6.648 15.763 27.082 1.00 70.94 185 THR A O 1
ATOM 1469 N N . VAL A 1 186 ? -8.072 17.116 25.998 1.00 67.31 186 VAL A N 1
ATOM 1470 C CA . VAL A 1 186 ? -7.477 18.341 26.542 1.00 67.31 186 VAL A CA 1
ATOM 1471 C C . VAL A 1 186 ? -8.128 18.644 27.897 1.00 67.31 186 VAL A C 1
ATOM 1473 O O . VAL A 1 186 ? -9.355 18.731 27.969 1.00 67.31 186 VAL A O 1
ATOM 1476 N N . PRO A 1 187 ? -7.357 18.810 28.989 1.00 67.12 187 PRO A N 1
ATOM 1477 C CA . PRO A 1 187 ? -7.920 19.198 30.278 1.00 67.12 187 PRO A CA 1
ATOM 1478 C C . PRO A 1 187 ? -8.660 20.536 30.158 1.00 67.12 187 PRO A C 1
ATOM 1480 O O . PRO A 1 187 ? -8.092 21.514 29.669 1.00 67.12 187 PRO A O 1
ATOM 1483 N N . GLY A 1 188 ? -9.908 20.607 30.633 1.00 63.19 188 GLY A N 1
ATOM 1484 C CA . GLY A 1 188 ? -10.771 21.785 30.443 1.00 63.19 188 GLY A CA 1
ATOM 1485 C C . GLY A 1 188 ? -10.168 23.107 30.942 1.00 63.19 188 GLY A C 1
ATOM 1486 O O . GLY A 1 188 ? -10.369 24.148 30.324 1.00 63.19 188 GLY A O 1
ATOM 1487 N N . GLY A 1 189 ? -9.345 23.068 31.997 1.00 68.81 189 GLY A N 1
ATOM 1488 C CA . GLY A 1 189 ? -8.646 24.253 32.511 1.00 68.81 189 GLY A CA 1
ATOM 1489 C C . GLY A 1 189 ? -7.575 24.818 31.568 1.00 68.81 189 GLY A C 1
ATOM 1490 O O . GLY A 1 189 ? -7.306 26.014 31.599 1.00 68.81 189 GLY A O 1
ATOM 1491 N N . TRP A 1 190 ? -6.988 23.987 30.701 1.00 68.56 190 TRP A N 1
ATOM 1492 C CA . TRP A 1 190 ? -5.969 24.411 29.734 1.00 68.56 190 TRP A CA 1
ATOM 1493 C C . TRP A 1 190 ? -6.585 25.128 28.529 1.00 68.56 190 TRP A C 1
ATOM 1495 O O . TRP A 1 190 ? -6.071 26.155 28.098 1.00 68.56 190 TRP A O 1
ATOM 1505 N N . LEU A 1 191 ? -7.720 24.631 28.026 1.00 70.19 191 LEU A N 1
ATOM 1506 C CA . LEU A 1 191 ? -8.473 25.308 26.964 1.00 70.19 191 LEU A CA 1
ATOM 1507 C C . LEU A 1 191 ? -9.013 26.658 27.443 1.00 70.19 191 LEU A C 1
ATOM 1509 O O . LEU A 1 191 ? -8.882 27.647 26.729 1.00 70.19 191 LEU A O 1
ATOM 1513 N N . ALA A 1 192 ? -9.537 26.718 28.671 1.00 68.69 192 ALA A N 1
ATOM 1514 C CA . ALA A 1 192 ? -9.994 27.967 29.276 1.00 68.69 192 ALA A CA 1
ATOM 1515 C C . ALA A 1 192 ? -8.850 28.978 29.478 1.00 68.69 192 ALA A C 1
ATOM 1517 O O . ALA A 1 192 ? -9.021 30.159 29.188 1.00 68.69 192 ALA A O 1
ATOM 1518 N N . PHE A 1 193 ? -7.665 28.524 29.904 1.00 74.19 193 PHE A N 1
ATOM 1519 C CA . PHE A 1 193 ? -6.479 29.380 30.033 1.00 74.19 193 PHE A CA 1
ATOM 1520 C C . PHE A 1 193 ? -6.034 29.989 28.692 1.00 74.19 193 PHE A C 1
ATOM 1522 O O . PHE A 1 193 ? -5.621 31.145 28.651 1.00 74.19 193 PHE A O 1
ATOM 1529 N N . LEU A 1 194 ? -6.142 29.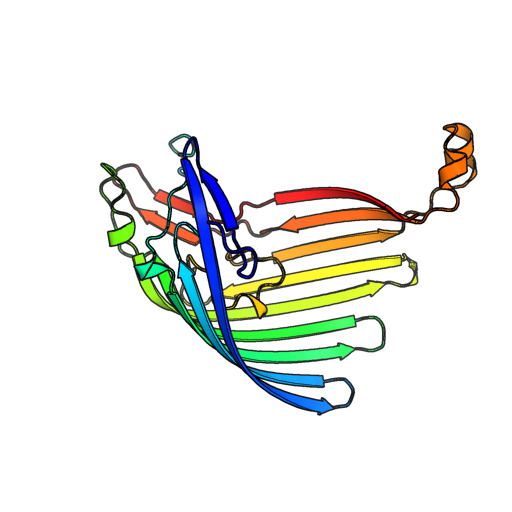235 27.594 1.00 77.44 194 LEU A N 1
ATOM 1530 C CA . LEU A 1 194 ? -5.782 29.697 26.248 1.00 77.44 194 LEU A CA 1
ATOM 1531 C C . LEU A 1 194 ? -6.908 30.478 25.539 1.00 77.44 194 LEU A C 1
ATOM 1533 O O . LEU A 1 194 ? -6.726 30.871 24.389 1.00 77.44 194 LEU A O 1
ATOM 1537 N N . GLY A 1 195 ? -8.066 30.691 26.180 1.00 71.31 195 GLY A N 1
ATOM 1538 C CA . GLY A 1 195 ? -9.238 31.312 25.541 1.00 71.31 195 GLY A CA 1
ATOM 1539 C C . GLY A 1 195 ? -9.828 30.472 24.398 1.00 71.31 195 GLY A C 1
ATOM 1540 O O . GLY A 1 195 ? -10.403 31.008 23.454 1.00 71.31 195 GLY A O 1
ATOM 1541 N N . MET A 1 196 ? -9.625 29.154 24.452 1.00 72.25 196 MET A N 1
ATOM 1542 C CA . MET A 1 196 ? -10.058 28.157 23.464 1.00 72.25 196 MET A CA 1
ATOM 1543 C C . MET A 1 196 ? -11.111 27.205 24.052 1.00 72.25 196 MET A C 1
ATOM 1545 O O . MET A 1 196 ? -11.259 26.063 23.621 1.00 72.25 196 MET A O 1
ATOM 1549 N N . ASP A 1 197 ? -11.842 27.666 25.061 1.00 69.19 197 ASP A N 1
ATOM 1550 C CA . ASP A 1 197 ? -12.941 26.974 25.737 1.00 69.19 197 ASP A CA 1
ATOM 1551 C C . ASP A 1 197 ? -14.058 26.538 24.778 1.00 69.19 197 ASP A C 1
ATOM 1553 O O . ASP A 1 197 ? -14.637 25.465 24.965 1.00 69.19 197 ASP A O 1
ATOM 1557 N N . PHE A 1 198 ? -14.277 27.280 23.688 1.00 67.56 198 PHE A N 1
ATOM 1558 C CA . PHE A 1 198 ? -15.179 26.878 22.603 1.00 67.56 198 PHE A CA 1
ATOM 1559 C C . PHE A 1 198 ? -14.789 25.552 21.921 1.00 67.56 198 PHE A C 1
ATOM 1561 O O . PHE A 1 198 ? -15.629 24.956 21.253 1.00 67.56 198 PHE A O 1
ATOM 1568 N N . LEU A 1 199 ? -13.543 25.075 22.075 1.00 65.00 199 LEU A N 1
ATOM 1569 C CA . LEU A 1 199 ? -13.103 23.783 21.539 1.00 65.00 199 LEU A CA 1
ATOM 1570 C C . LEU A 1 199 ? -13.365 22.592 22.467 1.00 65.00 199 LEU A C 1
ATOM 1572 O O . LEU A 1 199 ? -13.148 21.451 22.065 1.00 65.00 199 LEU A O 1
ATOM 1576 N N . SER A 1 200 ? -13.834 22.831 23.694 1.00 64.38 200 SER A N 1
ATOM 1577 C CA . SER A 1 200 ? -14.067 21.778 24.694 1.00 64.38 200 SER A CA 1
ATOM 1578 C C . SER A 1 200 ? -15.174 20.785 24.314 1.00 64.38 200 SER A C 1
ATOM 1580 O O . SER A 1 200 ? -15.175 19.658 24.804 1.00 64.38 200 SER A O 1
ATOM 1582 N N . SER A 1 201 ? -16.089 21.178 23.423 1.00 59.66 201 SER A N 1
ATOM 1583 C CA . SER A 1 201 ? -17.142 20.320 22.868 1.00 59.66 201 SER A CA 1
ATOM 1584 C C . SER A 1 201 ? -16.696 19.491 21.661 1.00 59.66 201 SER A C 1
ATOM 1586 O O . SER A 1 201 ? -17.462 18.647 21.201 1.00 59.66 201 SER A O 1
ATOM 1588 N N . TYR A 1 202 ? -15.493 19.731 21.126 1.00 66.75 202 TYR A N 1
ATOM 1589 C CA . TYR A 1 202 ? -15.015 19.099 19.898 1.00 66.75 202 TYR A CA 1
ATOM 1590 C C . TYR A 1 202 ? -14.018 17.980 20.176 1.00 66.75 202 TYR A C 1
ATOM 1592 O O . TYR A 1 202 ? -13.179 18.052 21.075 1.00 66.75 202 TYR A O 1
ATOM 1600 N N . GLN A 1 203 ? -14.079 16.939 19.348 1.00 75.31 203 GLN A N 1
ATOM 1601 C CA . GLN A 1 203 ? -13.125 15.841 19.411 1.00 75.31 203 GLN A CA 1
ATOM 1602 C C . GLN A 1 203 ? -11.848 16.249 18.669 1.00 75.31 203 GLN A C 1
ATOM 1604 O O . GLN A 1 203 ? -11.843 16.379 17.441 1.00 75.31 203 GLN A O 1
ATOM 1609 N N . ILE A 1 204 ? -10.768 16.461 19.426 1.00 84.56 204 ILE A N 1
ATOM 1610 C CA . ILE A 1 204 ? -9.427 16.710 18.890 1.00 84.56 204 ILE A CA 1
ATOM 1611 C C . ILE A 1 204 ? -8.719 15.363 18.714 1.00 84.56 204 ILE A C 1
ATOM 1613 O O . ILE A 1 204 ? -8.657 14.553 19.639 1.00 84.56 204 ILE A O 1
ATOM 1617 N N . GLU A 1 205 ? -8.160 15.126 17.531 1.00 88.75 205 GLU A N 1
ATOM 1618 C CA . GLU A 1 205 ? -7.402 13.921 17.200 1.00 88.75 205 GLU A CA 1
ATOM 1619 C C . GLU A 1 205 ? -5.978 14.288 16.767 1.00 88.75 205 GLU A C 1
ATOM 1621 O O . GLU A 1 205 ? -5.784 15.103 15.864 1.00 88.75 205 GLU A O 1
ATOM 1626 N N . ALA A 1 206 ? -4.975 13.657 17.375 1.00 91.88 206 ALA A N 1
ATOM 1627 C CA . ALA A 1 206 ? -3.597 13.685 16.900 1.00 91.88 206 ALA A CA 1
ATOM 1628 C C . ALA A 1 206 ? -3.393 12.592 15.847 1.00 91.88 206 ALA A C 1
ATOM 1630 O O . ALA A 1 206 ? -3.796 11.442 16.041 1.00 91.88 206 ALA A O 1
ATOM 1631 N N . LEU A 1 207 ? -2.760 12.956 14.734 1.00 94.25 207 LEU A N 1
ATOM 1632 C CA . LEU A 1 207 ? -2.491 12.083 13.597 1.00 94.25 207 LEU A CA 1
ATOM 1633 C C . LEU A 1 207 ? -0.984 11.913 13.411 1.00 94.25 207 LEU A C 1
ATOM 1635 O O . LEU A 1 207 ? -0.239 12.896 13.431 1.00 94.25 207 LEU A O 1
ATOM 1639 N N . LEU A 1 208 ? -0.555 10.679 13.163 1.00 95.44 208 LEU A N 1
ATOM 1640 C CA . LEU A 1 208 ? 0.811 10.324 12.792 1.00 95.44 208 LEU A CA 1
ATOM 1641 C C . LEU A 1 208 ? 0.765 9.321 11.634 1.00 95.44 208 LEU A C 1
ATOM 1643 O O . LEU A 1 208 ? 0.227 8.231 11.784 1.00 95.44 208 LEU A O 1
ATOM 1647 N N . ASP A 1 209 ? 1.327 9.688 10.487 1.00 93.12 209 ASP A N 1
ATOM 1648 C CA . ASP A 1 209 ? 1.452 8.852 9.287 1.00 93.12 209 ASP A CA 1
ATOM 1649 C C . ASP A 1 209 ? 2.943 8.666 8.978 1.00 93.12 209 ASP A C 1
ATOM 1651 O O . ASP A 1 209 ? 3.651 9.621 8.649 1.00 93.12 209 ASP A O 1
ATOM 1655 N N . ILE A 1 210 ? 3.430 7.439 9.129 1.00 92.62 210 ILE A N 1
ATOM 1656 C CA . ILE A 1 210 ? 4.791 7.025 8.805 1.00 92.62 210 ILE A CA 1
ATOM 1657 C C . ILE A 1 210 ? 4.709 6.116 7.586 1.00 92.62 210 ILE A C 1
ATOM 1659 O O . ILE A 1 210 ? 4.123 5.036 7.645 1.00 92.62 210 ILE A O 1
ATOM 1663 N N . ARG A 1 211 ? 5.357 6.518 6.493 1.00 90.19 211 ARG A N 1
ATOM 1664 C CA . ARG A 1 211 ? 5.413 5.730 5.257 1.00 90.19 211 ARG A CA 1
ATOM 1665 C C . ARG A 1 211 ? 6.831 5.307 4.938 1.00 90.19 211 ARG A C 1
ATOM 1667 O O . ARG A 1 211 ? 7.767 6.078 5.160 1.00 90.19 211 ARG A O 1
ATOM 1674 N N . ASN A 1 212 ? 6.958 4.112 4.369 1.00 87.06 212 ASN A N 1
ATOM 1675 C CA . ASN A 1 212 ? 8.218 3.499 3.965 1.00 87.06 212 ASN A CA 1
ATOM 1676 C C . ASN A 1 212 ? 9.269 3.558 5.093 1.00 87.06 212 ASN A C 1
ATOM 1678 O O . ASN A 1 212 ? 10.371 4.087 4.932 1.00 87.06 212 ASN A O 1
ATOM 1682 N N . LEU A 1 213 ? 8.908 3.053 6.280 1.00 88.56 213 LEU A N 1
ATOM 1683 C CA . LEU A 1 213 ? 9.772 3.089 7.466 1.00 88.56 213 LEU A CA 1
ATOM 1684 C C . LEU A 1 213 ? 11.111 2.377 7.221 1.00 88.56 213 LEU A C 1
ATOM 1686 O O . LEU A 1 213 ? 12.149 2.835 7.694 1.00 88.56 213 LEU A O 1
ATOM 1690 N N . THR A 1 214 ? 11.121 1.309 6.431 1.00 88.44 214 THR A N 1
ATOM 1691 C CA . THR A 1 214 ? 12.332 0.564 6.050 1.00 88.44 214 THR A CA 1
ATOM 1692 C C . THR A 1 214 ? 13.203 1.307 5.032 1.00 88.44 214 THR A C 1
ATOM 1694 O O . THR A 1 214 ? 14.388 1.013 4.944 1.00 88.44 214 THR A O 1
ATOM 1697 N N . ASN A 1 215 ? 12.684 2.361 4.388 1.00 85.62 215 ASN A N 1
ATOM 1698 C CA . ASN A 1 215 ? 13.367 3.145 3.353 1.00 85.62 215 ASN A CA 1
ATOM 1699 C C . ASN A 1 215 ? 13.788 2.292 2.147 1.00 85.62 215 ASN A C 1
ATOM 1701 O O . ASN A 1 215 ? 14.898 2.436 1.636 1.00 85.62 215 ASN A O 1
ATOM 1705 N N . GLU A 1 216 ? 12.884 1.416 1.709 1.00 85.06 216 GLU A N 1
ATOM 1706 C CA . GLU A 1 216 ? 13.074 0.617 0.502 1.00 85.06 216 GLU A CA 1
ATOM 1707 C C . GLU A 1 216 ? 12.920 1.484 -0.745 1.00 85.06 216 GLU A C 1
ATOM 1709 O O . GLU A 1 216 ? 12.097 2.413 -0.795 1.00 85.06 216 GLU A O 1
ATOM 1714 N N . ASP A 1 217 ? 13.717 1.159 -1.755 1.00 83.44 217 ASP A N 1
ATOM 1715 C CA . ASP A 1 217 ? 13.637 1.732 -3.090 1.00 83.44 217 ASP A CA 1
ATOM 1716 C C . ASP A 1 217 ? 12.835 0.801 -4.026 1.00 83.44 217 ASP A C 1
ATOM 1718 O O . ASP A 1 217 ? 12.336 -0.243 -3.610 1.00 83.44 217 ASP A O 1
ATOM 1722 N N . VAL A 1 218 ? 12.589 1.220 -5.270 1.00 79.75 218 VAL A N 1
ATOM 1723 C CA . VAL A 1 218 ? 11.878 0.402 -6.276 1.00 79.75 218 VAL A CA 1
ATOM 1724 C C . VAL A 1 218 ? 12.830 -0.229 -7.291 1.00 79.75 218 VAL A C 1
ATOM 1726 O O . VAL A 1 218 ? 12.394 -0.756 -8.313 1.00 79.75 218 VAL A O 1
ATOM 1729 N N . GLY A 1 219 ? 14.136 -0.172 -7.026 1.00 79.12 219 GLY A N 1
ATOM 1730 C CA . GLY A 1 219 ? 15.170 -0.700 -7.900 1.00 79.12 219 GLY A CA 1
ATOM 1731 C C . GLY A 1 219 ? 16.408 0.187 -7.953 1.00 79.12 219 GLY A C 1
ATOM 1732 O O . GLY A 1 219 ? 16.359 1.395 -7.717 1.00 79.12 219 GLY A O 1
ATOM 1733 N N . LYS A 1 220 ? 17.528 -0.429 -8.332 1.00 79.25 220 LYS A N 1
ATOM 1734 C CA . LYS A 1 220 ? 18.822 0.230 -8.515 1.00 79.25 220 LYS A CA 1
ATOM 1735 C C . LYS A 1 220 ? 19.325 -0.015 -9.920 1.00 79.25 220 LYS A C 1
ATOM 1737 O O . LYS A 1 220 ? 19.217 -1.125 -10.428 1.00 79.25 220 LYS A O 1
ATOM 1742 N N . VAL A 1 221 ? 19.901 1.015 -10.518 1.00 77.12 221 VAL A N 1
ATOM 1743 C CA . VAL A 1 221 ? 20.575 0.931 -11.809 1.00 77.12 221 VAL A CA 1
ATOM 1744 C C . VAL A 1 221 ? 22.036 1.282 -11.602 1.00 77.12 221 VAL A C 1
ATOM 1746 O O . VAL A 1 221 ? 22.349 2.314 -11.001 1.00 77.12 221 VAL A O 1
ATOM 1749 N N . ARG A 1 222 ? 22.931 0.438 -12.116 1.00 75.62 222 ARG A N 1
ATOM 1750 C CA . ARG A 1 222 ? 24.362 0.725 -12.093 1.00 75.62 222 ARG A CA 1
ATOM 1751 C C . ARG A 1 222 ? 24.718 1.607 -13.277 1.00 75.62 222 ARG A C 1
ATOM 1753 O O . ARG A 1 222 ? 24.301 1.356 -14.406 1.00 75.62 222 ARG A O 1
ATOM 1760 N N . THR A 1 223 ? 25.494 2.649 -13.024 1.00 72.88 223 THR A N 1
ATOM 1761 C CA . THR A 1 223 ? 25.921 3.590 -14.062 1.00 72.88 223 THR A CA 1
ATOM 1762 C C . THR A 1 223 ? 27.429 3.770 -14.010 1.00 72.88 223 THR A C 1
ATOM 1764 O O . THR A 1 223 ? 28.073 3.427 -13.016 1.00 72.88 223 THR A O 1
ATOM 1767 N N . GLU A 1 224 ? 28.004 4.349 -15.062 1.00 70.62 224 GLU A N 1
ATOM 1768 C CA . GLU A 1 224 ? 29.433 4.698 -15.098 1.00 70.62 224 GLU A CA 1
ATOM 1769 C C . GLU A 1 224 ? 29.838 5.674 -13.974 1.00 70.62 224 GLU A C 1
ATOM 1771 O O . GLU A 1 224 ? 31.010 5.760 -13.621 1.00 70.62 224 GLU A O 1
ATOM 1776 N N . MET A 1 225 ? 28.870 6.382 -13.379 1.00 66.25 225 MET A N 1
ATOM 1777 C CA . MET A 1 225 ? 29.072 7.337 -12.284 1.00 66.25 225 MET A CA 1
ATOM 1778 C C . MET A 1 225 ? 28.682 6.786 -10.904 1.00 66.25 225 ME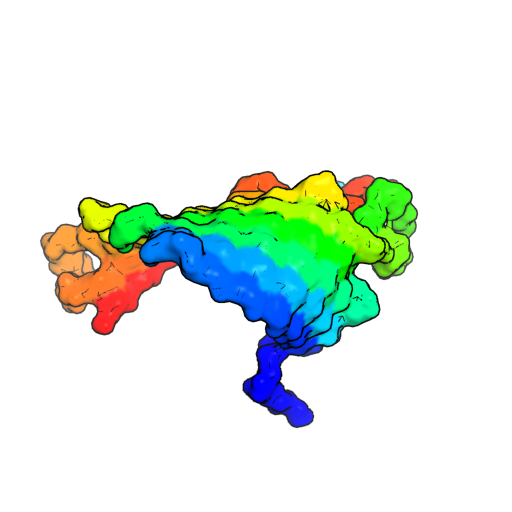T A C 1
ATOM 1780 O O . MET A 1 225 ? 28.658 7.547 -9.943 1.00 66.25 225 MET A O 1
ATOM 1784 N N . GLY A 1 226 ? 28.370 5.491 -10.799 1.00 72.88 226 GLY A N 1
ATOM 1785 C CA . GLY A 1 226 ? 27.932 4.848 -9.558 1.00 72.88 226 GLY A CA 1
ATOM 1786 C C . GLY A 1 226 ? 26.475 4.387 -9.594 1.00 72.88 226 GLY A C 1
ATOM 1787 O O . GLY A 1 226 ? 25.800 4.451 -10.627 1.00 72.88 226 GLY A O 1
ATOM 1788 N N . ASP A 1 227 ? 25.995 3.882 -8.461 1.00 78.69 227 ASP A N 1
ATOM 1789 C CA . ASP A 1 227 ? 24.644 3.333 -8.348 1.00 78.69 227 ASP A CA 1
ATOM 1790 C C . ASP A 1 227 ? 23.599 4.447 -8.201 1.00 78.69 227 ASP A C 1
ATOM 1792 O O . ASP A 1 227 ? 23.773 5.413 -7.447 1.00 78.69 227 ASP A O 1
ATOM 1796 N N . VAL A 1 228 ? 22.485 4.288 -8.913 1.00 77.38 228 VAL A N 1
ATOM 1797 C CA . VAL A 1 228 ? 21.326 5.180 -8.849 1.00 77.38 228 VAL A CA 1
ATOM 1798 C C . VAL A 1 228 ? 20.115 4.384 -8.387 1.00 77.38 228 VAL A C 1
ATOM 1800 O O . VAL A 1 228 ? 19.668 3.465 -9.072 1.00 77.38 228 VAL A O 1
ATOM 1803 N N . SER A 1 229 ? 19.568 4.754 -7.231 1.00 79.81 229 SER A N 1
ATOM 1804 C CA . SER A 1 229 ? 18.318 4.193 -6.713 1.00 79.81 229 SER A CA 1
ATOM 1805 C C . SER A 1 229 ? 17.123 4.936 -7.304 1.00 79.81 229 SER A C 1
ATOM 1807 O O . SER A 1 229 ? 17.097 6.170 -7.354 1.00 79.81 229 SER A O 1
ATOM 1809 N N . LEU A 1 230 ? 16.112 4.179 -7.712 1.00 79.62 230 LEU A N 1
ATOM 1810 C CA . LEU A 1 230 ? 14.803 4.676 -8.107 1.00 79.62 230 LEU A CA 1
ATOM 1811 C C . LEU A 1 230 ? 13.872 4.586 -6.911 1.00 79.62 230 LEU A C 1
ATOM 1813 O O . LEU A 1 230 ? 13.763 3.537 -6.291 1.00 79.62 230 LEU A O 1
ATOM 1817 N N . MET A 1 231 ? 13.158 5.655 -6.596 1.00 76.12 231 MET A N 1
ATOM 1818 C CA . MET A 1 231 ? 12.280 5.690 -5.434 1.00 76.12 231 MET A CA 1
ATOM 1819 C C . MET A 1 231 ? 10.954 6.338 -5.797 1.00 76.12 231 MET A C 1
ATOM 1821 O O . MET A 1 231 ? 10.927 7.447 -6.322 1.00 76.12 231 MET A O 1
ATOM 1825 N N . ARG A 1 232 ? 9.840 5.668 -5.495 1.00 76.38 232 ARG A N 1
ATOM 1826 C CA . ARG A 1 232 ? 8.503 6.229 -5.728 1.00 76.38 232 ARG A CA 1
ATOM 1827 C C . ARG A 1 232 ? 8.004 7.014 -4.519 1.00 76.38 232 ARG A C 1
ATOM 1829 O O . ARG A 1 232 ? 7.609 8.164 -4.662 1.00 76.38 232 ARG A O 1
ATOM 1836 N N . ASN A 1 233 ? 8.098 6.422 -3.329 1.00 78.38 233 ASN A N 1
ATOM 1837 C CA . ASN A 1 233 ? 7.737 7.078 -2.074 1.00 78.38 233 ASN A CA 1
ATOM 1838 C C . ASN A 1 233 ? 8.910 7.065 -1.076 1.00 78.38 233 ASN A C 1
ATOM 1840 O O . ASN A 1 233 ? 9.240 5.997 -0.556 1.00 78.38 233 ASN A O 1
ATOM 1844 N N . PRO A 1 234 ? 9.553 8.214 -0.786 1.00 82.19 234 PRO A N 1
ATOM 1845 C CA . PRO A 1 234 ? 10.564 8.283 0.266 1.00 82.19 234 PRO A CA 1
ATOM 1846 C C . PRO A 1 234 ? 10.004 7.920 1.636 1.00 82.19 234 PRO A C 1
ATOM 1848 O O . PRO A 1 234 ? 8.798 8.045 1.881 1.00 82.19 234 PRO A O 1
ATOM 1851 N N . ARG A 1 235 ? 10.904 7.558 2.559 1.00 88.94 235 ARG A N 1
ATOM 1852 C CA . ARG A 1 235 ? 10.575 7.545 3.985 1.00 88.94 235 ARG A CA 1
ATOM 1853 C C . ARG A 1 235 ? 10.026 8.916 4.365 1.00 88.94 235 ARG A C 1
ATOM 1855 O O . ARG A 1 235 ? 10.715 9.928 4.232 1.00 88.94 235 ARG A O 1
ATOM 1862 N N . THR A 1 236 ? 8.787 8.949 4.837 1.00 88.56 236 THR A N 1
ATOM 1863 C CA . THR A 1 236 ? 8.136 10.194 5.251 1.00 88.56 236 THR A CA 1
ATOM 1864 C C . THR A 1 236 ? 7.438 10.008 6.582 1.00 88.56 236 THR A C 1
ATOM 1866 O O . THR A 1 236 ? 6.875 8.954 6.862 1.00 88.56 236 THR A O 1
ATOM 1869 N N . VAL A 1 237 ? 7.491 11.055 7.398 1.00 92.56 237 VAL A N 1
ATOM 1870 C CA . VAL A 1 237 ? 6.728 11.174 8.637 1.00 92.56 237 VAL A CA 1
ATOM 1871 C C . VAL A 1 237 ? 5.865 12.413 8.489 1.00 92.56 237 VAL A C 1
ATOM 1873 O O . VAL A 1 237 ? 6.370 13.491 8.175 1.00 92.56 237 VAL A O 1
ATOM 1876 N N . ARG A 1 238 ? 4.559 12.253 8.667 1.00 92.38 238 ARG A N 1
ATOM 1877 C CA . ARG A 1 238 ? 3.580 13.334 8.596 1.00 92.38 238 ARG A CA 1
ATOM 1878 C C . ARG A 1 238 ? 2.820 13.345 9.910 1.00 92.38 238 ARG A C 1
ATOM 1880 O O . ARG A 1 238 ? 2.344 12.310 10.364 1.00 92.38 238 ARG A O 1
ATOM 1887 N N . GLY A 1 239 ? 2.739 14.515 10.522 1.00 93.50 239 GLY A N 1
ATOM 1888 C CA . GLY A 1 239 ? 1.937 14.750 11.713 1.00 93.50 239 GLY A CA 1
ATOM 1889 C C . GLY A 1 239 ? 0.784 15.686 11.387 1.00 93.50 239 GLY A C 1
ATOM 1890 O O . GLY A 1 239 ? 0.868 16.475 10.444 1.00 93.50 239 GLY A O 1
ATOM 1891 N N . GLY A 1 240 ? -0.285 15.614 12.169 1.00 91.81 240 GLY A N 1
ATOM 1892 C CA . GLY A 1 240 ? -1.400 16.539 12.033 1.00 91.81 240 GLY A CA 1
ATOM 1893 C C . GLY A 1 240 ? -2.305 16.545 13.252 1.00 91.81 240 GLY A C 1
ATOM 1894 O O . GLY A 1 240 ? -2.243 15.657 14.099 1.00 91.81 240 GLY A O 1
ATOM 1895 N N . ILE A 1 241 ? -3.160 17.558 13.313 1.00 89.00 241 ILE A N 1
ATOM 1896 C CA . ILE A 1 241 ? -4.243 17.657 14.286 1.00 89.00 241 ILE A CA 1
ATOM 1897 C C . ILE A 1 241 ? -5.538 17.755 13.485 1.00 89.00 241 ILE A C 1
ATOM 1899 O O . ILE A 1 241 ? -5.631 18.550 12.550 1.00 89.00 241 ILE A O 1
ATOM 1903 N N . SER A 1 242 ? -6.522 16.932 13.829 1.00 86.19 242 SER A N 1
ATOM 1904 C CA . SER A 1 242 ? -7.871 16.999 13.277 1.00 86.19 242 SER A CA 1
ATOM 1905 C C . SER A 1 242 ? -8.833 17.443 14.368 1.00 86.19 242 SER A C 1
ATOM 1907 O O . SER A 1 242 ? -8.752 16.973 15.499 1.00 86.19 242 SER A O 1
ATOM 1909 N N . VAL A 1 243 ? -9.732 18.359 14.027 1.00 82.19 243 VAL A N 1
ATOM 1910 C CA . VAL A 1 243 ? -10.813 18.807 14.906 1.00 82.19 243 VAL A CA 1
ATOM 1911 C C . VAL A 1 243 ? -12.119 18.424 14.230 1.00 82.19 243 VAL A C 1
ATOM 1913 O O . VAL A 1 243 ? -12.336 18.771 13.067 1.00 82.19 243 VAL A O 1
ATOM 1916 N N . ARG A 1 244 ? -12.958 17.663 14.935 1.00 76.06 244 ARG A N 1
ATOM 1917 C CA . ARG A 1 244 ? -14.297 17.284 14.472 1.00 76.06 244 ARG A CA 1
ATOM 1918 C C . ARG A 1 244 ? -15.348 18.134 15.180 1.00 76.06 244 ARG A C 1
ATOM 1920 O O . ARG A 1 244 ? -15.387 18.136 16.410 1.00 76.06 244 ARG A O 1
ATOM 1927 N N . PHE A 1 245 ? -16.144 18.838 14.373 1.00 74.38 245 PHE A N 1
ATOM 1928 C CA . PHE A 1 245 ? -17.231 19.729 14.779 1.00 74.38 245 PHE A CA 1
ATOM 1929 C C . PHE A 1 245 ? -18.572 19.002 14.814 1.00 74.38 245 PHE A C 1
ATOM 1931 O O . PHE A 1 245 ? -18.779 18.141 13.925 1.00 74.38 245 PHE A O 1
#

Mean predicted aligned error: 9.39 Å

pLDDT: mean 81.0, std 13.02, range [42.12, 97.88]

=== Feature glossary ===
Legend for the data blocks above and below:

— What the protein is —

The amino-acid sequence is the protein's primary structure: the linear order of residues from the N-terminus to the C-terminus, written in one-letter code. Everything else here — the 3D coordinates, the secondary structure, the domain annotations — is ultimately a consequence of this string.

Database cross-references. InterPro integrates a dozen domain/family signature databases into unified entries with residue-range hits. GO terms attach function/process/location labels with evidence codes. CATH codes position the fold in a four-level structural taxonomy. Organism is the NCBI-taxonomy species name.

— Where its atoms are —

The mmCIF block holds the 3D Cartesian coordinates of each backbone atom (N, Cα, C, O) in ångströms. mmCIF is the PDB's canonical archive format — a tagged-loop text representation of the atomic model.

The six renders are orthographic views along the three Cartesian axes in both directions. Representation (cartoon, sticks, or surface) and color scheme (sequence-rainbow or by-chain) vary across proteins so the training set covers all the common visualization conventions.

— Local backbone conformation —

Secondary structure is the local, repeating backbone conformation. DSSP classifies it into eight states by reading the hydrogen-bond network: three helix types (H, G, I), two β types (E, B), two non-regular types (T, S), and unstructured coil (-).

SS3 is a coarse helix/strand/coil call (letters a/b/c) made by the P-SEA algorithm from inter-Cα distances and dihedrals. It is less detailed than DSSP but needs only Cα positions.

Backbone dihedral angles. Every residue except chain termini has a φ (preceding-C → N → Cα → C) and a ψ (N → Cα → C → next-N). They are reported in degrees following the IUPAC sign convention. Secondary structure is essentially a statement about which (φ, ψ) basin each residue occupies.

— Global shape and packing —

The geometric summary reports three shape descriptors. Rg (radius of gyration) measures how spread out the Cα atoms are about their centre of mass; compact globular proteins have small Rg, elongated or unfolded ones large. Cα contacts (<8 Å, |i−j|>4) count long-range residue pairs in spatial proximity — high for tightly packed folds, near zero for rods or random coil. The bounding-box extents give the protein's footprint along x, y, z in Å.

Solvent accessibility: the surface area of each residue that a 1.4 Å water probe can touch, in Å². When only backbone atoms are present the absolute values are lower than full-atom SASA (side chains contribute most of the area) and are flagged as backbone-only.

Plot images: a contact map (which residues are close in 3D, as an N×N binary image), a Ramachandran scatter (backbone torsion angles, revealing secondary-structure composition at a glance), and — for AlphaFold structures — a PAE heatmap (pairwise prediction confidence).

— Structural neighborhood —

Foldseek's 3Di representation compresses backbone geometry into a per-residue letter drawn from a learned twenty-state alphabet. It captures the tertiary interaction pattern around each residue — which residues are packed against it in space, regardless of where they are in sequence.

Structural nearest neighbors (via Foldseek easy-search vs the PDB). Reported per hit: target PDB id, E-value, and alignment TM-score. A TM-score above ~0.5 is the conventional threshold for 'same fold'.

— Confidence and disorder —

pLDDT (predicted Local Distance Difference Test) is AlphaFold's per-residue confidence score, ranging from 0 to 100. Values above 90 indicate high confidence (typically well-packed cores); 70–90 is confident; 50–70 low confidence; below 50 usually means the region is disordered or the prediction is unreliable there. AlphaFold stores pLDDT in the mmCIF B-factor column.

For experimental (PDB) structures, the B-factor (temperature factor) quantifies the positional spread of each atom in the crystal — a combination of thermal vibration and static disorder — in units of Å². High B-factors mark flexible loops or poorly resolved regions; low B-factors mark the rigid, well-ordered core.

Predicted Aligned Error (PAE) is an AlphaFold confidence matrix: entry (i, j) is the expected error in the position of residue j, in ångströms, when the prediction is superimposed on the true structure at residue i. Low PAE within a block of residues means that block is internally rigid and well-predicted; high PAE between two blocks means their relative placement is uncertain even if each block individually is confident.